Protein AF-0000000080780851 (afdb_homodimer)

Structure (mmCIF, N/CA/C/O backbone):
data_AF-0000000080780851-model_v1
#
loop_
_entity.id
_entity.type
_entity.pdbx_description
1 polymer 'Efficient mitochondria targeting-associated protein 19'
#
loop_
_atom_site.group_PDB
_atom_site.id
_atom_site.type_symbol
_atom_site.label_atom_id
_atom_site.label_alt_id
_atom_site.label_comp_id
_atom_site.label_asym_id
_atom_site.label_entity_id
_atom_site.label_seq_id
_atom_site.pdbx_PDB_ins_code
_atom_site.Cartn_x
_atom_site.Cartn_y
_atom_site.Cartn_z
_atom_site.occupancy
_atom_site.B_iso_or_equiv
_atom_site.auth_seq_id
_atom_site.auth_comp_id
_atom_site.auth_asym_id
_atom_site.auth_atom_id
_atom_site.pdbx_PDB_model_num
ATOM 1 N N . MET A 1 1 ? 8.414 24.5 41.906 1 48.12 1 MET A N 1
ATOM 2 C CA . MET A 1 1 ? 9.648 24.5 41.125 1 48.12 1 MET A CA 1
ATOM 3 C C . MET A 1 1 ? 9.922 23.125 40.531 1 48.12 1 MET A C 1
ATOM 5 O O . MET A 1 1 ? 10.508 23.016 39.469 1 48.12 1 MET A O 1
ATOM 9 N N . SER A 1 2 ? 9.547 22 41.156 1 60.91 2 SER A N 1
ATOM 10 C CA . SER A 1 2 ? 9.867 20.625 40.781 1 60.91 2 SER A CA 1
ATOM 11 C C . SER A 1 2 ? 9.008 20.172 39.594 1 60.91 2 SER A C 1
ATOM 13 O O . SER A 1 2 ? 9.492 19.469 38.719 1 60.91 2 SER A O 1
ATOM 15 N N . LEU A 1 3 ? 7.887 20.688 39.5 1 62.19 3 LEU A N 1
ATOM 16 C CA . LEU A 1 3 ? 6.973 20.25 38.438 1 62.19 3 LEU A CA 1
ATOM 17 C C . LEU A 1 3 ? 7.398 20.797 37.094 1 62.19 3 LEU A C 1
ATOM 19 O O . LEU A 1 3 ? 7.285 20.109 36.062 1 62.19 3 LEU A O 1
ATOM 23 N N . ARG A 1 4 ? 7.898 22.031 37.062 1 63.91 4 ARG A N 1
ATOM 24 C CA . ARG A 1 4 ? 8.375 22.625 35.812 1 63.91 4 ARG A CA 1
ATOM 25 C C . ARG A 1 4 ? 9.609 21.891 35.312 1 63.91 4 ARG A C 1
ATOM 27 O O . ARG A 1 4 ? 9.789 21.734 34.094 1 63.91 4 ARG A O 1
ATOM 34 N N . SER A 1 5 ? 10.266 21.25 36.219 1 68.06 5 SER A N 1
ATOM 35 C CA . SER A 1 5 ? 11.5 20.562 35.844 1 68.06 5 SER A CA 1
ATOM 36 C C . SER A 1 5 ? 11.211 19.266 35.125 1 68.06 5 SER A C 1
ATOM 38 O O . SER A 1 5 ? 11.883 18.953 34.125 1 68.06 5 SER A O 1
ATOM 40 N N . ASP A 1 6 ? 10.07 18.625 35.438 1 67.56 6 ASP A N 1
ATOM 41 C CA . ASP A 1 6 ? 9.758 17.344 34.812 1 67.56 6 ASP A CA 1
ATOM 42 C C . ASP A 1 6 ? 9.227 17.531 33.406 1 67.56 6 ASP A C 1
ATOM 44 O O . ASP A 1 6 ? 9.562 16.75 32.5 1 67.56 6 ASP A O 1
ATOM 48 N N . ALA A 1 7 ? 8.438 18.641 33.281 1 71.94 7 ALA A N 1
ATOM 49 C CA . ALA A 1 7 ? 7.91 18.969 31.953 1 71.94 7 ALA A CA 1
ATOM 50 C C . ALA A 1 7 ? 9.031 19.344 30.984 1 71.94 7 ALA A C 1
ATOM 52 O O . ALA A 1 7 ? 9.039 18.922 29.828 1 71.94 7 ALA A O 1
ATOM 53 N N . GLY A 1 8 ? 9.953 20.078 31.438 1 69.75 8 GLY A N 1
ATOM 54 C CA . GLY A 1 8 ? 11.109 20.469 30.641 1 69.75 8 GLY A CA 1
ATOM 55 C C . GLY A 1 8 ? 11.969 19.297 30.219 1 69.75 8 GLY A C 1
ATOM 56 O O . GLY A 1 8 ? 12.414 19.234 29.062 1 69.75 8 GLY A O 1
ATOM 57 N N . GLN A 1 9 ? 12.172 18.344 31.078 1 70.75 9 GLN A N 1
ATOM 58 C CA . GLN A 1 9 ? 12.977 17.156 30.797 1 70.75 9 GLN A CA 1
ATOM 59 C C . GLN A 1 9 ? 12.273 16.25 29.797 1 70.75 9 GLN A C 1
ATOM 61 O O . GLN A 1 9 ? 12.922 15.664 28.922 1 70.75 9 GLN A O 1
ATOM 66 N N . SER A 1 10 ? 10.922 16.188 29.953 1 71.12 10 SER A N 1
ATOM 67 C CA . SER A 1 10 ? 10.141 15.359 29.031 1 71.12 10 SER A CA 1
ATOM 68 C C . SER A 1 10 ? 10.156 15.922 27.625 1 71.12 10 SER A C 1
ATOM 70 O O . SER A 1 10 ? 10.281 15.18 26.656 1 71.12 10 SER A O 1
ATOM 72 N N . LYS A 1 11 ? 10.125 17.219 27.5 1 77.31 11 LYS A N 1
ATOM 73 C CA . LYS A 1 11 ? 10.195 17.875 26.188 1 77.31 11 LYS A CA 1
ATOM 74 C C . LYS A 1 11 ? 11.578 17.703 25.562 1 77.31 11 LYS A C 1
ATOM 76 O O . LYS A 1 11 ? 11.695 17.469 24.359 1 77.31 11 LYS A O 1
ATOM 81 N N . LEU A 1 12 ? 12.57 17.844 26.359 1 72.31 12 LEU A N 1
ATOM 82 C CA . LEU A 1 12 ? 13.938 17.688 25.875 1 72.31 12 LEU A CA 1
ATOM 83 C C . LEU A 1 12 ? 14.18 16.25 25.422 1 72.31 12 LEU A C 1
ATOM 85 O O . LEU A 1 12 ? 14.812 16.016 24.375 1 72.31 12 LEU A O 1
ATOM 89 N N . ALA A 1 13 ? 13.742 15.352 26.188 1 75.44 13 ALA A N 1
ATOM 90 C CA . ALA A 1 13 ? 13.883 13.938 25.828 1 75.44 13 ALA A CA 1
ATOM 91 C C . ALA A 1 13 ? 13.133 13.617 24.547 1 75.44 13 ALA A C 1
ATOM 93 O O . ALA A 1 13 ? 13.633 12.875 23.703 1 75.44 13 ALA A O 1
ATOM 94 N N . LYS A 1 14 ? 12.016 14.133 24.406 1 75.56 14 LYS A N 1
ATOM 95 C CA . LYS A 1 14 ? 11.219 13.93 23.203 1 75.56 14 LYS A CA 1
ATOM 96 C C . LYS A 1 14 ? 11.922 14.5 21.969 1 75.56 14 LYS A C 1
ATOM 98 O O . LYS A 1 14 ? 11.969 13.852 20.922 1 75.56 14 LYS A O 1
ATOM 103 N N . THR A 1 15 ? 12.516 15.508 22.203 1 82.19 15 THR A N 1
ATOM 104 C CA . THR A 1 15 ? 13.234 16.156 21.109 1 82.19 15 THR A CA 1
ATOM 105 C C . THR A 1 15 ? 14.477 15.359 20.734 1 82.19 15 THR A C 1
ATOM 107 O O . THR A 1 15 ? 14.781 15.195 19.547 1 82.19 15 THR A O 1
ATOM 110 N N . GLN A 1 16 ? 15.086 14.852 21.719 1 81.31 16 GLN A N 1
ATOM 111 C CA . GLN A 1 16 ? 16.297 14.07 21.453 1 81.31 16 GLN A CA 1
ATOM 112 C C . GLN A 1 16 ? 15.961 12.773 20.719 1 81.31 16 GLN A C 1
ATOM 114 O O . GLN A 1 16 ? 16.672 12.367 19.797 1 81.31 16 GLN A O 1
ATOM 119 N N . ARG A 1 17 ? 14.898 12.18 21.234 1 82.25 17 ARG A N 1
ATOM 120 C CA . ARG A 1 17 ? 14.461 10.945 20.594 1 82.25 17 ARG A CA 1
ATOM 121 C C . ARG A 1 17 ? 14.055 11.195 19.141 1 82.25 17 ARG A C 1
ATOM 123 O O . ARG A 1 17 ? 14.352 10.383 18.25 1 82.25 17 ARG A O 1
ATOM 130 N N . GLN A 1 18 ? 13.438 12.227 18.984 1 85.62 18 GLN A N 1
ATOM 131 C CA . GLN A 1 18 ? 13.023 12.57 17.641 1 85.62 18 GLN A CA 1
ATOM 132 C C . GLN A 1 18 ? 14.234 12.844 16.75 1 85.62 18 GLN A C 1
ATOM 134 O O . GLN A 1 18 ? 14.273 12.406 15.594 1 85.62 18 GLN A O 1
ATOM 139 N N . ASN A 1 19 ? 15.141 13.461 17.297 1 88.75 19 ASN A N 1
ATOM 140 C CA . ASN A 1 19 ? 16.359 13.719 16.547 1 88.75 19 ASN A CA 1
ATOM 141 C C . ASN A 1 19 ? 17.094 12.422 16.203 1 88.75 19 ASN A C 1
ATOM 143 O O . ASN A 1 19 ? 17.578 12.258 15.086 1 88.75 19 ASN A O 1
ATOM 147 N N . ALA A 1 20 ? 17.156 11.578 17.188 1 92.69 20 ALA A N 1
ATOM 148 C CA . ALA A 1 20 ? 17.797 10.289 16.953 1 92.69 20 ALA A CA 1
ATOM 149 C C . ALA A 1 20 ? 17.047 9.5 15.883 1 92.69 20 ALA A C 1
ATOM 151 O O . ALA A 1 20 ? 17.672 8.875 15.016 1 92.69 20 ALA A O 1
ATOM 152 N N . ALA A 1 21 ? 15.758 9.531 15.953 1 95.44 21 ALA A N 1
ATOM 153 C CA . ALA A 1 21 ? 14.945 8.859 14.945 1 95.44 21 ALA A CA 1
ATOM 154 C C . ALA A 1 21 ? 15.18 9.453 13.562 1 95.44 21 ALA A C 1
ATOM 156 O O . ALA A 1 21 ? 15.266 8.727 12.57 1 95.44 21 ALA A O 1
ATOM 157 N N . ASP A 1 22 ? 15.297 10.719 13.523 1 97.19 22 ASP A N 1
ATOM 158 C CA . ASP A 1 22 ? 15.523 11.398 12.25 1 97.19 22 ASP A CA 1
ATOM 159 C C . ASP A 1 22 ? 16.844 10.953 11.625 1 97.19 22 ASP A C 1
ATOM 161 O O . ASP A 1 22 ? 16.922 10.734 10.414 1 97.19 22 ASP A O 1
ATOM 165 N N . VAL A 1 23 ? 17.812 10.805 12.484 1 96.62 23 VAL A N 1
ATOM 166 C CA . VAL A 1 23 ? 19.125 10.352 12 1 96.62 23 VAL A CA 1
ATOM 167 C C . VAL A 1 23 ? 19.016 8.914 11.5 1 96.62 23 VAL A C 1
ATOM 169 O O . VAL A 1 23 ? 19.594 8.57 10.469 1 96.62 23 VAL A O 1
A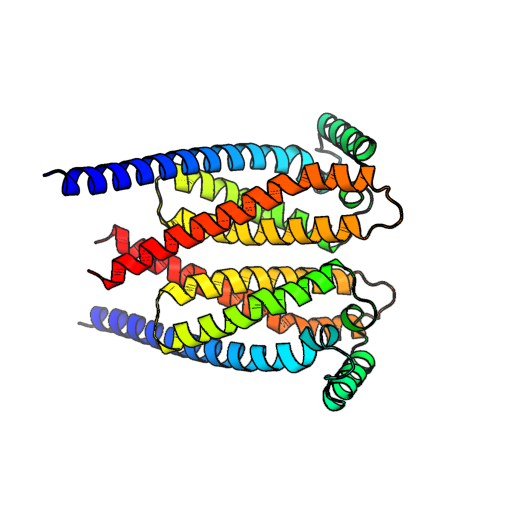TOM 172 N N . LEU A 1 24 ? 18.281 8.133 12.188 1 97.56 24 LEU A N 1
ATOM 173 C CA . LEU A 1 24 ? 18.062 6.75 11.781 1 97.56 24 LEU A CA 1
ATOM 174 C C . LEU A 1 24 ? 17.344 6.688 10.43 1 97.56 24 LEU A C 1
ATOM 176 O O . LEU A 1 24 ? 17.688 5.848 9.586 1 97.56 24 LEU A O 1
ATOM 180 N N . TYR A 1 25 ? 16.375 7.531 10.242 1 98.44 25 TYR A N 1
ATOM 181 C CA . TYR A 1 25 ? 15.672 7.57 8.969 1 98.44 25 TYR A CA 1
ATOM 182 C C . TYR A 1 25 ? 16.609 7.941 7.832 1 98.44 25 TYR A C 1
ATOM 184 O O . TYR A 1 25 ? 16.609 7.305 6.777 1 98.44 25 TYR A O 1
ATOM 192 N N . ILE A 1 26 ? 17.453 8.945 8.078 1 98.31 26 ILE A N 1
ATOM 193 C CA . ILE A 1 26 ? 18.391 9.375 7.047 1 98.31 26 ILE A CA 1
ATOM 194 C C . ILE A 1 26 ? 19.328 8.227 6.691 1 98.31 26 ILE A C 1
ATOM 196 O O . ILE A 1 26 ? 19.547 7.938 5.512 1 98.31 26 ILE A O 1
ATOM 200 N N . ALA A 1 27 ? 19.859 7.598 7.68 1 98.19 27 ALA A N 1
ATOM 201 C CA . ALA A 1 27 ? 20.766 6.48 7.457 1 98.19 27 ALA A CA 1
ATOM 202 C C . ALA A 1 27 ? 20.078 5.348 6.707 1 98.19 27 ALA A C 1
ATOM 204 O O . ALA A 1 27 ? 20.656 4.777 5.773 1 98.19 27 ALA A O 1
ATOM 205 N N . PHE A 1 28 ? 18.922 5.012 7.102 1 98.38 28 PHE A N 1
ATOM 206 C CA . PHE A 1 28 ? 18.172 3.936 6.461 1 98.38 28 PHE A CA 1
ATOM 207 C C . PHE A 1 28 ? 17.953 4.227 4.98 1 98.38 28 PHE A C 1
ATOM 209 O O . PHE A 1 28 ? 18.219 3.367 4.133 1 98.38 28 PHE A O 1
ATOM 216 N N . PHE A 1 29 ? 17.484 5.379 4.68 1 98.56 29 PHE A N 1
ATOM 217 C CA . PHE A 1 29 ? 17.125 5.688 3.301 1 98.56 29 PHE A CA 1
ATOM 218 C C . PHE A 1 29 ? 18.375 5.812 2.434 1 98.56 29 PHE A C 1
ATOM 220 O O . PHE A 1 29 ? 18.344 5.488 1.245 1 98.56 29 PHE A O 1
ATOM 227 N N . ALA A 1 30 ? 19.531 6.27 3.061 1 98 30 ALA A N 1
ATOM 228 C CA . ALA A 1 30 ? 20.797 6.266 2.328 1 98 30 ALA A CA 1
ATOM 229 C C . ALA A 1 30 ? 21.203 4.848 1.937 1 98 30 ALA A C 1
ATOM 231 O O . ALA A 1 30 ? 21.562 4.594 0.785 1 98 30 ALA A O 1
ATOM 232 N N . ILE A 1 31 ? 21.031 3.982 2.867 1 97.06 31 ILE A N 1
ATOM 233 C CA . ILE A 1 31 ? 21.375 2.584 2.625 1 97.06 31 ILE A CA 1
ATOM 234 C C . ILE A 1 31 ? 20.375 1.97 1.656 1 97.06 31 ILE A C 1
ATOM 236 O O . ILE A 1 31 ? 20.75 1.235 0.741 1 97.06 31 ILE A O 1
ATOM 240 N N . HIS A 1 32 ? 19.141 2.248 1.877 1 97.06 32 HIS A N 1
ATOM 241 C CA . HIS A 1 32 ? 18.062 1.718 1.041 1 97.06 32 HIS A CA 1
ATOM 242 C C . HIS A 1 32 ? 18.25 2.121 -0.417 1 97.06 32 HIS A C 1
ATOM 244 O O . HIS A 1 32 ? 17.953 1.343 -1.325 1 97.06 32 HIS A O 1
ATOM 250 N N . LEU A 1 33 ? 18.734 3.305 -0.671 1 97.5 33 LEU A N 1
ATOM 251 C CA . LEU A 1 33 ? 19.016 3.768 -2.025 1 97.5 33 LEU A CA 1
ATOM 252 C C . LEU A 1 33 ? 20.078 2.895 -2.693 1 97.5 33 LEU A C 1
ATOM 254 O O . LEU A 1 33 ? 19.891 2.469 -3.838 1 97.5 33 LEU A O 1
ATOM 258 N N . VAL A 1 34 ? 21.094 2.605 -1.971 1 95.81 34 VAL A N 1
ATOM 259 C CA . VAL A 1 34 ? 22.172 1.776 -2.494 1 95.81 34 VAL A CA 1
ATOM 260 C C . VAL A 1 34 ? 21.656 0.374 -2.795 1 95.81 34 VAL A C 1
ATOM 262 O O . VAL A 1 34 ? 21.906 -0.172 -3.871 1 95.81 34 VAL A O 1
ATOM 265 N N . VAL A 1 35 ? 20.844 -0.157 -1.857 1 94.56 35 VAL A N 1
ATOM 266 C CA . VAL A 1 35 ? 20.297 -1.5 -2.01 1 94.56 35 VAL A CA 1
ATOM 267 C C . VAL A 1 35 ? 19.375 -1.544 -3.221 1 94.56 35 VAL A C 1
ATOM 269 O O . VAL A 1 35 ? 19.391 -2.508 -3.99 1 94.56 35 VAL A O 1
ATOM 272 N N . MET A 1 36 ? 18.562 -0.507 -3.42 1 96.94 36 MET A N 1
ATOM 273 C CA . MET A 1 36 ? 17.656 -0.473 -4.562 1 96.94 36 MET A CA 1
ATOM 274 C C . MET A 1 36 ? 18.422 -0.54 -5.875 1 96.94 36 MET A C 1
ATOM 276 O O . MET A 1 36 ? 18.109 -1.351 -6.746 1 96.94 36 MET A O 1
ATOM 280 N N . PHE A 1 37 ? 19.484 0.158 -6.023 1 95.38 37 PHE A N 1
ATOM 281 C CA . PHE A 1 37 ? 20.219 0.21 -7.281 1 95.38 37 PHE A CA 1
ATOM 282 C C . PHE A 1 37 ? 21.062 -1.044 -7.469 1 95.38 37 PHE A C 1
ATOM 284 O O . PHE A 1 37 ? 21.25 -1.505 -8.594 1 95.38 37 PHE A O 1
ATOM 291 N N . ALA A 1 38 ? 21.469 -1.652 -6.375 1 93.94 38 ALA A N 1
ATOM 292 C CA . ALA A 1 38 ? 22.406 -2.779 -6.461 1 93.94 38 ALA A CA 1
ATOM 293 C C . ALA A 1 38 ? 21.641 -4.102 -6.547 1 93.94 38 ALA A C 1
ATOM 295 O O . ALA A 1 38 ? 22.188 -5.105 -7.008 1 93.94 38 ALA A O 1
ATOM 296 N N . VAL A 1 39 ? 20.406 -4.129 -6.086 1 93.12 39 VAL A N 1
ATOM 297 C CA . VAL A 1 39 ? 19.734 -5.422 -5.973 1 93.12 39 VAL A CA 1
ATOM 298 C C . VAL A 1 39 ? 18.359 -5.352 -6.645 1 93.12 39 VAL A C 1
ATOM 300 O O . VAL A 1 39 ? 18.141 -5.957 -7.695 1 93.12 39 VAL A O 1
ATOM 303 N N . ASP A 1 40 ? 17.516 -4.445 -6.148 1 94.31 40 ASP A N 1
ATOM 304 C CA . ASP A 1 40 ? 16.109 -4.48 -6.5 1 94.31 40 ASP A CA 1
ATOM 305 C C . ASP A 1 40 ? 15.891 -4.098 -7.965 1 94.31 40 ASP A C 1
ATOM 307 O O . ASP A 1 40 ? 15.023 -4.66 -8.641 1 94.31 40 ASP A O 1
ATOM 311 N N . LEU A 1 41 ? 16.625 -3.168 -8.445 1 96.31 41 LEU A N 1
ATOM 312 C CA . LEU A 1 41 ? 16.359 -2.604 -9.766 1 96.31 41 LEU A CA 1
ATOM 313 C C . LEU A 1 41 ? 17.203 -3.299 -10.836 1 96.31 41 LEU A C 1
ATOM 315 O O . LEU A 1 41 ? 17.031 -3.047 -12.031 1 96.31 41 LEU A O 1
ATOM 319 N N . VAL A 1 42 ? 18.016 -4.207 -10.469 1 95.06 42 VAL A N 1
ATOM 320 C CA . VAL A 1 42 ? 18.938 -4.871 -11.367 1 95.06 42 VAL A CA 1
ATOM 321 C C . VAL A 1 42 ? 18.188 -5.535 -12.508 1 95.06 42 VAL A C 1
ATOM 323 O O . VAL A 1 42 ? 18.609 -5.484 -13.664 1 95.06 42 VAL A O 1
ATOM 326 N N . PRO A 1 43 ? 17.078 -6.086 -12.242 1 93 43 PRO A N 1
ATOM 327 C CA . PRO A 1 43 ? 16.328 -6.723 -13.328 1 93 43 PRO A CA 1
ATOM 328 C C . PRO A 1 43 ? 15.898 -5.73 -14.414 1 93 43 PRO A C 1
ATOM 330 O O . PRO A 1 43 ? 15.547 -6.137 -15.523 1 93 43 PRO A O 1
ATOM 333 N N . LEU A 1 44 ? 15.844 -4.516 -14.125 1 94.06 44 LEU A N 1
ATOM 334 C CA . LEU A 1 44 ? 15.414 -3.504 -15.086 1 94.06 44 LEU A CA 1
ATOM 335 C C . LEU A 1 44 ? 16.594 -3.029 -15.938 1 94.06 44 LEU A C 1
ATOM 337 O O . LEU A 1 44 ? 16.391 -2.359 -16.953 1 94.06 44 LEU A O 1
ATOM 341 N N . TYR A 1 45 ? 17.797 -3.375 -15.461 1 94.5 45 TYR A N 1
ATOM 342 C CA . TYR A 1 45 ? 18.969 -2.9 -16.188 1 94.5 45 TYR A CA 1
ATOM 343 C C . TYR A 1 45 ? 19.125 -3.646 -17.516 1 94.5 45 TYR A C 1
ATOM 345 O O . TYR A 1 45 ? 19 -4.871 -17.562 1 94.5 45 TYR A O 1
ATOM 353 N N . PRO A 1 46 ? 19.438 -2.869 -18.547 1 93.31 46 PRO A N 1
ATOM 354 C CA . PRO A 1 46 ? 19.781 -3.561 -19.781 1 93.31 46 PRO A CA 1
ATOM 355 C C . PRO A 1 46 ? 21.062 -4.383 -19.672 1 93.31 46 PRO A C 1
ATOM 357 O O . PRO A 1 46 ? 21.984 -3.984 -18.969 1 93.31 46 PRO A O 1
ATOM 360 N N . ASP A 1 47 ? 21.078 -5.496 -20.359 1 88.56 47 ASP A N 1
ATOM 361 C CA . ASP A 1 47 ? 22.219 -6.414 -20.297 1 88.56 47 ASP A CA 1
ATOM 362 C C . ASP A 1 47 ? 23.516 -5.707 -20.672 1 88.56 47 ASP A C 1
ATOM 364 O O . ASP A 1 47 ? 24.578 -6 -20.109 1 88.56 47 ASP A O 1
ATOM 368 N N . SER A 1 48 ? 23.484 -4.77 -21.516 1 90.75 48 SER A N 1
ATOM 369 C CA . SER A 1 48 ? 24.672 -4.129 -22.078 1 90.75 48 SER A CA 1
ATOM 370 C C . SER A 1 48 ? 25.344 -3.217 -21.062 1 90.75 48 SER A C 1
ATOM 372 O O . SER A 1 48 ? 26.547 -2.959 -21.141 1 90.75 48 SER A O 1
ATOM 374 N N . VAL A 1 49 ? 24.562 -2.729 -20.125 1 87.88 49 VAL A N 1
ATOM 375 C CA . VAL A 1 49 ? 25.156 -1.747 -19.219 1 87.88 49 VAL A CA 1
ATOM 376 C C . VAL A 1 49 ? 25.219 -2.32 -17.812 1 87.88 49 VAL A C 1
ATOM 378 O O . VAL A 1 49 ? 25.75 -1.684 -16.891 1 87.88 49 VAL A O 1
ATOM 381 N N . ARG A 1 50 ? 24.797 -3.52 -17.625 1 88.75 50 ARG A N 1
ATOM 382 C CA . ARG A 1 50 ? 24.75 -4.125 -16.297 1 88.75 50 ARG A CA 1
ATOM 383 C C . ARG A 1 50 ? 26.125 -4.645 -15.883 1 88.75 50 ARG A C 1
ATOM 385 O O . ARG A 1 50 ? 26.656 -5.551 -16.516 1 88.75 50 ARG A O 1
ATOM 392 N N . PRO A 1 51 ? 26.688 -4.074 -14.812 1 90.81 51 PRO A N 1
ATOM 393 C CA . PRO A 1 51 ? 27.969 -4.57 -14.328 1 90.81 51 PRO A CA 1
ATOM 394 C C . PRO A 1 51 ? 27.922 -6.047 -13.93 1 90.81 51 PRO A C 1
ATOM 396 O O . PRO A 1 51 ? 26.938 -6.5 -13.344 1 90.81 51 PRO A O 1
ATOM 399 N N . ALA A 1 52 ? 29.016 -6.746 -14.156 1 92.44 52 ALA A N 1
ATOM 400 C CA . ALA A 1 52 ? 29.125 -8.172 -13.852 1 92.44 52 ALA A CA 1
ATOM 401 C C . ALA A 1 52 ? 29 -8.43 -12.352 1 92.44 52 ALA A C 1
ATOM 403 O O . ALA A 1 52 ? 28.469 -9.461 -11.93 1 92.44 52 ALA A O 1
ATOM 404 N N . ALA A 1 53 ? 29.453 -7.449 -11.609 1 93.94 53 ALA A N 1
ATOM 405 C CA . ALA A 1 53 ? 29.422 -7.582 -10.156 1 93.94 53 ALA A CA 1
ATOM 406 C C . ALA A 1 53 ? 27.984 -7.703 -9.656 1 93.94 53 ALA A C 1
ATOM 408 O O . ALA A 1 53 ? 27.719 -8.422 -8.688 1 93.94 53 ALA A O 1
ATOM 409 N N . LEU A 1 54 ? 27.062 -7.062 -10.297 1 94.31 54 LEU A N 1
ATOM 410 C CA . LEU A 1 54 ? 25.672 -7.125 -9.898 1 94.31 54 LEU A CA 1
ATOM 411 C C . LEU A 1 54 ? 25.062 -8.484 -10.234 1 94.31 54 LEU A C 1
ATOM 413 O O . LEU A 1 54 ? 24.266 -9.016 -9.461 1 94.31 54 LEU A O 1
ATOM 417 N N . ASP A 1 55 ? 25.453 -9.039 -11.289 1 93 55 ASP A N 1
ATOM 418 C CA . ASP A 1 55 ? 25 -10.375 -11.648 1 93 55 ASP A CA 1
ATOM 419 C C . ASP A 1 55 ? 25.516 -11.422 -10.664 1 93 55 ASP A C 1
ATOM 421 O O . ASP A 1 55 ? 24.781 -12.328 -10.266 1 93 55 ASP A O 1
ATOM 425 N N . THR A 1 56 ? 26.75 -11.289 -10.352 1 94.69 56 THR A N 1
ATOM 426 C CA . THR A 1 56 ? 27.344 -12.211 -9.391 1 94.69 56 THR A CA 1
ATOM 427 C C . THR A 1 56 ? 26.609 -12.141 -8.055 1 94.69 56 THR A C 1
ATOM 429 O O . THR A 1 56 ? 26.328 -13.172 -7.445 1 94.69 56 THR A O 1
ATOM 432 N N . LEU A 1 57 ? 26.344 -10.938 -7.637 1 94.56 57 LEU A N 1
ATOM 433 C CA . LEU A 1 57 ? 25.625 -10.742 -6.391 1 94.56 57 LEU A CA 1
ATOM 434 C C . LEU A 1 57 ? 24.219 -11.344 -6.48 1 94.56 57 LEU A C 1
ATOM 436 O O . LEU A 1 57 ? 23.75 -11.977 -5.535 1 94.56 57 LEU A O 1
ATOM 440 N N . ARG A 1 58 ? 23.625 -11.094 -7.512 1 94 58 ARG A N 1
ATOM 441 C CA . ARG A 1 58 ? 22.281 -11.609 -7.734 1 94 58 ARG A CA 1
ATOM 442 C C . ARG A 1 58 ? 22.266 -13.133 -7.742 1 94 58 ARG A C 1
ATOM 444 O O . ARG A 1 58 ? 21.406 -13.758 -7.121 1 94 58 ARG A O 1
ATOM 451 N N . ASP A 1 59 ? 23.188 -13.758 -8.406 1 94.62 59 ASP A N 1
ATOM 452 C CA . ASP A 1 59 ? 23.281 -15.211 -8.453 1 94.62 59 ASP A CA 1
ATOM 453 C C . ASP A 1 59 ? 23.516 -15.797 -7.066 1 94.62 59 ASP A C 1
ATOM 455 O O . ASP A 1 59 ? 22.922 -16.812 -6.699 1 94.62 59 ASP A O 1
ATOM 459 N N . PHE A 1 60 ? 24.438 -15.18 -6.367 1 96.31 60 PHE A N 1
ATOM 460 C CA . PHE A 1 60 ? 24.688 -15.602 -4.996 1 96.31 60 PHE A CA 1
ATOM 461 C C . PHE A 1 60 ? 23.422 -15.539 -4.164 1 96.31 60 PHE A C 1
ATOM 463 O O . PHE A 1 60 ? 23.094 -16.484 -3.439 1 96.31 60 PHE A O 1
ATOM 470 N N . TYR A 1 61 ? 22.688 -14.414 -4.281 1 95.31 61 TYR A N 1
ATOM 471 C CA . TYR A 1 61 ? 21.453 -14.188 -3.549 1 95.31 61 TYR A CA 1
ATOM 472 C C . TYR A 1 61 ? 20.422 -15.266 -3.879 1 95.31 61 TYR A C 1
ATOM 474 O O . TYR A 1 61 ? 19.812 -15.844 -2.977 1 95.31 61 TYR A O 1
ATOM 482 N N . ILE A 1 62 ? 20.266 -15.586 -5.094 1 95.69 62 ILE A N 1
ATOM 483 C CA . ILE A 1 62 ? 19.281 -16.562 -5.547 1 95.69 62 ILE A CA 1
ATOM 484 C C . ILE A 1 62 ? 19.672 -17.953 -5.078 1 95.69 62 ILE A C 1
ATOM 486 O O . ILE A 1 62 ? 18.828 -18.734 -4.637 1 95.69 62 ILE A O 1
ATOM 490 N N . ASP A 1 63 ? 20.938 -18.234 -5.133 1 96.38 63 ASP A N 1
ATOM 491 C CA . ASP A 1 63 ? 21.438 -19.531 -4.719 1 96.38 63 ASP A CA 1
ATOM 492 C C . ASP A 1 63 ? 21.297 -19.734 -3.209 1 96.38 63 ASP A C 1
ATOM 494 O O . ASP A 1 63 ? 20.953 -20.812 -2.744 1 96.38 63 ASP A O 1
ATOM 498 N N . LYS A 1 64 ? 21.516 -18.672 -2.549 1 96.38 64 LYS A N 1
ATOM 499 C CA . LYS A 1 64 ? 21.531 -18.75 -1.092 1 96.38 64 LYS A CA 1
ATOM 500 C C . LYS A 1 64 ? 20.109 -18.797 -0.533 1 96.38 64 LYS A C 1
ATOM 502 O O . LYS A 1 64 ? 19.797 -19.609 0.333 1 96.38 64 LYS A O 1
ATOM 507 N N . TYR A 1 65 ? 19.234 -17.953 -1.06 1 96.5 65 TYR A N 1
ATOM 508 C CA . TYR A 1 65 ? 17.953 -17.75 -0.409 1 96.5 65 TYR A CA 1
ATOM 509 C C . TYR A 1 65 ? 16.828 -18.438 -1.183 1 96.5 65 TYR A C 1
ATOM 511 O O . TYR A 1 65 ? 15.727 -18.609 -0.668 1 96.5 65 TYR A O 1
ATOM 519 N N . HIS A 1 66 ? 17.016 -18.781 -2.389 1 97.44 66 HIS A N 1
ATOM 520 C CA . HIS A 1 66 ? 16 -19.422 -3.229 1 97.44 66 HIS A CA 1
ATOM 521 C C . HIS A 1 66 ? 14.734 -18.578 -3.285 1 97.44 66 HIS A C 1
ATOM 523 O O . HIS A 1 66 ? 13.625 -19.109 -3.16 1 97.44 66 HIS A O 1
ATOM 529 N N . ASP A 1 67 ? 14.922 -17.312 -3.467 1 97.56 67 ASP A N 1
ATOM 530 C CA . ASP A 1 67 ? 13.836 -16.344 -3.537 1 97.56 67 ASP A CA 1
ATOM 531 C C . ASP A 1 67 ? 13.18 -16.344 -4.914 1 97.56 67 ASP A C 1
ATOM 533 O O . ASP A 1 67 ? 13.758 -15.852 -5.887 1 97.56 67 ASP A O 1
ATOM 537 N N . LYS A 1 68 ? 11.969 -16.766 -4.988 1 97.5 68 LYS A N 1
ATOM 538 C CA . LYS A 1 68 ? 11.266 -16.906 -6.262 1 97.5 68 LYS A CA 1
ATOM 539 C C . LYS A 1 68 ? 10.961 -15.547 -6.883 1 97.5 68 LYS A C 1
ATOM 541 O O . LYS A 1 68 ? 10.695 -15.453 -8.086 1 97.5 68 LYS A O 1
ATOM 546 N N . PHE A 1 69 ? 10.938 -14.516 -6.082 1 97.62 69 PHE A N 1
ATOM 547 C CA . PHE A 1 69 ? 10.68 -13.188 -6.613 1 97.62 69 PHE A CA 1
ATOM 548 C C . PHE A 1 69 ? 11.797 -12.75 -7.555 1 97.62 69 PHE A C 1
ATOM 550 O O . PHE A 1 69 ? 11.594 -11.883 -8.406 1 97.62 69 PHE A O 1
ATOM 557 N N . PHE A 1 70 ? 12.969 -13.359 -7.461 1 95.5 70 PHE A N 1
ATOM 558 C CA . PHE A 1 70 ? 14.094 -12.953 -8.289 1 95.5 70 PHE A CA 1
ATOM 559 C C . PHE A 1 70 ? 14.391 -14.008 -9.352 1 95.5 70 PHE A C 1
ATOM 561 O O . PHE A 1 70 ? 15.094 -13.727 -10.328 1 95.5 70 PHE A O 1
ATOM 568 N N . SER A 1 71 ? 13.844 -15.219 -9.188 1 95.31 71 SER A N 1
ATOM 569 C CA . SER A 1 71 ? 14.055 -16.266 -10.188 1 95.31 71 SER A CA 1
ATOM 570 C C . SER A 1 71 ? 12.828 -16.438 -11.07 1 95.31 71 SER A C 1
ATOM 572 O O . SER A 1 71 ? 12.945 -16.672 -12.273 1 95.31 71 SER A O 1
ATOM 574 N N . GLU A 1 72 ? 11.625 -16.312 -10.523 1 96.06 72 GLU A N 1
ATOM 575 C CA . GLU A 1 72 ? 10.336 -16.453 -11.195 1 96.06 72 GLU A CA 1
ATOM 576 C C . GLU A 1 72 ? 9.336 -15.398 -10.711 1 96.06 72 GLU A C 1
ATOM 578 O O . GLU A 1 72 ? 8.289 -15.75 -10.164 1 96.06 72 GLU A O 1
ATOM 583 N N . PRO A 1 73 ? 9.617 -14.172 -11.047 1 96.94 73 PRO A N 1
ATOM 584 C CA . PRO A 1 73 ? 8.781 -13.102 -10.484 1 96.94 73 PRO A CA 1
ATOM 585 C C . PRO A 1 73 ? 7.383 -13.07 -11.102 1 96.94 73 PRO A C 1
ATOM 587 O O . PRO A 1 73 ? 7.242 -13.078 -12.328 1 96.94 73 PRO A O 1
ATOM 590 N N . PRO A 1 74 ? 6.383 -13.023 -10.195 1 97.56 74 PRO A N 1
ATOM 591 C CA . PRO A 1 74 ? 5.059 -12.719 -10.742 1 97.56 74 PRO A CA 1
ATOM 592 C C . PRO A 1 74 ? 4.949 -11.289 -11.266 1 97.56 74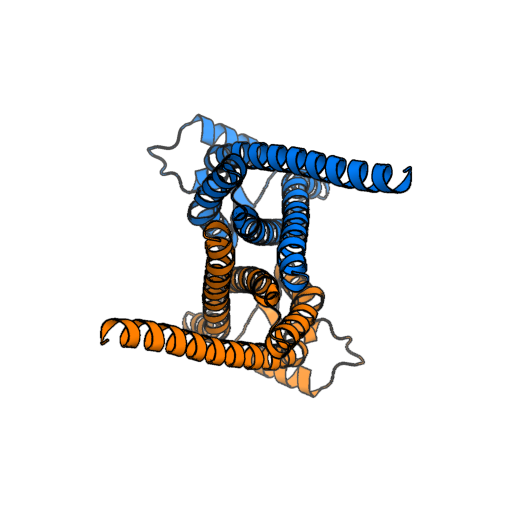 PRO A C 1
ATOM 594 O O . PRO A 1 74 ? 5.789 -10.445 -10.953 1 97.56 74 PRO A O 1
ATOM 597 N N . GLN A 1 75 ? 3.975 -11.047 -12.047 1 97.75 75 GLN A N 1
ATOM 598 C CA . GLN A 1 75 ? 3.852 -9.742 -12.688 1 97.75 75 GLN A CA 1
ATOM 599 C C . GLN A 1 75 ? 3.645 -8.641 -11.656 1 97.75 75 GLN A C 1
ATOM 601 O O . GLN A 1 75 ? 4.109 -7.512 -11.844 1 97.75 75 GLN A O 1
ATOM 606 N N . TRP A 1 76 ? 2.85 -8.953 -10.594 1 98.12 76 TRP A N 1
ATOM 607 C CA . TRP A 1 76 ? 2.641 -7.914 -9.594 1 98.12 76 TRP A CA 1
ATOM 608 C C . TRP A 1 76 ? 3.951 -7.559 -8.898 1 98.12 76 TRP A C 1
ATOM 610 O O . TRP A 1 76 ? 4.141 -6.422 -8.461 1 98.12 76 TRP A O 1
ATOM 620 N N . PHE A 1 77 ? 4.914 -8.492 -8.805 1 98.38 77 PHE A N 1
ATOM 621 C CA . PHE A 1 77 ? 6.227 -8.164 -8.25 1 98.38 77 PHE A CA 1
ATOM 622 C C . PHE A 1 77 ? 7.016 -7.281 -9.211 1 98.38 77 PHE A C 1
ATOM 624 O O . PHE A 1 77 ? 7.703 -6.352 -8.773 1 98.38 77 PHE A O 1
ATOM 631 N N . ARG A 1 78 ? 6.938 -7.539 -10.445 1 97.62 78 ARG A N 1
ATOM 632 C CA . ARG A 1 78 ? 7.582 -6.672 -11.43 1 97.62 78 ARG A CA 1
ATOM 633 C C . ARG A 1 78 ? 7.027 -5.254 -11.359 1 97.62 78 ARG A C 1
ATOM 635 O O . ARG A 1 78 ? 7.766 -4.285 -11.523 1 97.62 78 ARG A O 1
ATOM 642 N N . ALA A 1 79 ? 5.754 -5.18 -11.141 1 98.12 79 ALA A N 1
ATOM 643 C CA . ALA A 1 79 ? 5.152 -3.861 -10.953 1 98.12 79 ALA A CA 1
ATOM 644 C C . ALA A 1 79 ? 5.711 -3.176 -9.711 1 98.12 79 ALA A C 1
ATOM 646 O O . ALA A 1 79 ? 5.902 -1.958 -9.695 1 98.12 79 ALA A O 1
ATOM 647 N N . TYR A 1 80 ? 5.934 -3.963 -8.656 1 98.38 80 TYR A N 1
ATOM 648 C CA . TYR A 1 80 ? 6.527 -3.408 -7.445 1 98.38 80 TYR A CA 1
ATOM 649 C C . TYR A 1 80 ? 7.934 -2.885 -7.719 1 98.38 80 TYR A C 1
ATOM 651 O O . TYR A 1 80 ? 8.336 -1.858 -7.168 1 98.38 80 TYR A O 1
ATOM 659 N N . ILE A 1 81 ? 8.68 -3.561 -8.547 1 97.94 81 ILE A N 1
ATOM 660 C CA . ILE A 1 81 ? 10.023 -3.117 -8.914 1 97.94 81 ILE A CA 1
ATOM 661 C C . ILE A 1 81 ? 9.938 -1.788 -9.664 1 97.94 81 ILE A C 1
ATOM 663 O O . ILE A 1 81 ? 10.719 -0.872 -9.406 1 97.94 81 ILE A O 1
ATOM 667 N N . LEU A 1 82 ? 9.031 -1.69 -10.547 1 97.81 82 LEU A N 1
ATOM 668 C CA . LEU A 1 82 ? 8.828 -0.438 -11.273 1 97.81 82 LEU A CA 1
ATOM 669 C C . LEU A 1 82 ? 8.453 0.688 -10.312 1 97.81 82 LEU A C 1
ATOM 671 O O . LEU A 1 82 ? 8.93 1.817 -10.461 1 97.81 82 LEU A O 1
ATOM 675 N N . MET A 1 83 ? 7.629 0.354 -9.383 1 97.5 83 MET A N 1
ATOM 676 C CA . MET A 1 83 ? 7.25 1.34 -8.375 1 97.5 83 MET A CA 1
ATOM 677 C C . MET A 1 83 ? 8.461 1.772 -7.559 1 97.5 83 MET A C 1
ATOM 679 O O . MET A 1 83 ? 8.562 2.934 -7.156 1 97.5 83 MET A O 1
ATOM 683 N N . GLU A 1 84 ? 9.344 0.827 -7.281 1 97.38 84 GLU A N 1
ATOM 684 C CA . GLU A 1 84 ? 10.578 1.194 -6.605 1 97.38 84 GLU A CA 1
ATOM 685 C C . GLU A 1 84 ? 11.383 2.201 -7.426 1 97.38 84 GLU A C 1
ATOM 687 O O . GLU A 1 84 ? 11.867 3.199 -6.891 1 97.38 84 GLU A O 1
ATOM 692 N N . ALA A 1 85 ? 11.438 1.965 -8.664 1 97.25 85 ALA A N 1
ATOM 693 C CA . ALA A 1 85 ? 12.227 2.824 -9.547 1 97.25 85 ALA A CA 1
ATOM 694 C C . ALA A 1 85 ? 11.594 4.211 -9.664 1 97.25 85 ALA A C 1
ATOM 696 O O . ALA A 1 85 ? 12.289 5.223 -9.555 1 97.25 85 ALA A O 1
ATOM 697 N N . PHE A 1 86 ? 10.281 4.285 -9.758 1 97 86 PHE A N 1
ATOM 698 C CA . PHE A 1 86 ? 9.633 5.535 -10.125 1 97 86 PHE A CA 1
ATOM 699 C C . PHE A 1 86 ? 9.133 6.266 -8.883 1 97 86 PHE A C 1
ATOM 701 O O . PHE A 1 86 ? 8.828 7.461 -8.938 1 97 86 PHE A O 1
ATOM 708 N N . TYR A 1 87 ? 9.062 5.48 -7.824 1 97.75 87 TYR A N 1
ATOM 709 C CA . TYR A 1 87 ? 8.531 6.148 -6.637 1 97.75 87 TYR A CA 1
ATOM 710 C C . TYR A 1 87 ? 9.516 6.055 -5.477 1 97.75 87 TYR A C 1
ATOM 712 O O . TYR A 1 87 ? 9.891 7.07 -4.887 1 97.75 87 TYR A O 1
ATOM 720 N N . HIS A 1 88 ? 10 4.898 -5.129 1 97.56 88 HIS A N 1
ATOM 721 C CA . HIS A 1 88 ? 10.836 4.75 -3.941 1 97.56 88 HIS A CA 1
ATOM 722 C C . HIS A 1 88 ? 12.148 5.516 -4.09 1 97.56 88 HIS A C 1
ATOM 724 O O . HIS A 1 88 ? 12.648 6.082 -3.117 1 97.56 88 HIS A O 1
ATOM 730 N N . VAL A 1 89 ? 12.695 5.492 -5.281 1 98 89 VAL A N 1
ATOM 731 C CA . VAL A 1 89 ? 13.977 6.156 -5.492 1 98 89 VAL A CA 1
ATOM 732 C C . VAL A 1 89 ? 13.828 7.66 -5.266 1 98 89 VAL A C 1
ATOM 734 O O . VAL A 1 89 ? 14.461 8.227 -4.375 1 98 89 VAL A O 1
ATOM 737 N N . PRO A 1 90 ? 12.977 8.312 -5.961 1 97.94 90 PRO A N 1
ATOM 738 C CA . PRO A 1 90 ? 12.875 9.75 -5.695 1 97.94 90 PRO A CA 1
ATOM 739 C C . PRO A 1 90 ? 12.352 10.055 -4.293 1 97.94 90 PRO A C 1
ATOM 741 O O . PRO A 1 90 ? 12.758 11.047 -3.68 1 97.94 90 PRO A O 1
ATOM 744 N N . ALA A 1 91 ? 11.453 9.266 -3.779 1 98.06 91 ALA A N 1
ATOM 745 C CA . ALA A 1 91 ? 10.953 9.477 -2.426 1 98.06 91 ALA A CA 1
ATOM 746 C C . ALA A 1 91 ? 12.078 9.43 -1.404 1 98.06 91 ALA A C 1
ATOM 748 O O . ALA A 1 91 ? 12.109 10.219 -0.459 1 98.06 91 ALA A O 1
ATOM 749 N N . SER A 1 92 ? 12.969 8.469 -1.59 1 98.5 92 SER A N 1
ATOM 750 C CA . SER A 1 92 ? 14.094 8.336 -0.667 1 98.5 92 SER A CA 1
ATOM 751 C C . SER A 1 92 ? 14.953 9.594 -0.659 1 98.5 92 SER A C 1
ATOM 753 O O . SER A 1 92 ? 15.375 10.062 0.403 1 98.5 92 SER A O 1
ATOM 755 N N . ILE A 1 93 ? 15.164 10.18 -1.767 1 98.31 93 ILE A N 1
ATOM 756 C CA . ILE A 1 93 ? 15.945 11.406 -1.879 1 98.31 93 ILE A CA 1
ATOM 757 C C . ILE A 1 93 ? 15.203 12.555 -1.199 1 98.31 93 ILE A C 1
ATOM 759 O O . ILE A 1 93 ? 15.797 13.312 -0.423 1 98.31 93 ILE A O 1
ATOM 763 N N . LEU A 1 94 ? 13.93 12.672 -1.434 1 97.94 94 LEU A N 1
ATOM 764 C CA . LEU A 1 94 ? 13.117 13.734 -0.849 1 97.94 94 LEU A CA 1
ATOM 765 C C . LEU A 1 94 ? 13.07 13.602 0.67 1 97.94 94 LEU A C 1
ATOM 767 O O . LEU A 1 94 ? 13.078 14.609 1.382 1 97.94 94 LEU A O 1
ATOM 771 N N . ILE A 1 95 ? 12.992 12.367 1.127 1 98.5 95 ILE A N 1
ATOM 772 C CA . ILE A 1 95 ? 12.891 12.125 2.562 1 98.5 95 ILE A CA 1
ATOM 773 C C . ILE A 1 95 ? 14.211 12.484 3.24 1 98.5 95 ILE A C 1
ATOM 775 O O . ILE A 1 95 ? 14.219 13.156 4.273 1 98.5 95 ILE A O 1
ATOM 779 N N . ILE A 1 96 ? 15.328 12.078 2.668 1 98.44 96 ILE A N 1
ATOM 780 C CA . ILE A 1 96 ? 16.625 12.445 3.205 1 98.44 96 ILE A CA 1
ATOM 781 C C . ILE A 1 96 ? 16.766 13.969 3.246 1 98.44 96 ILE A C 1
ATOM 783 O O . ILE A 1 96 ? 17.125 14.539 4.281 1 98.44 96 ILE A O 1
ATOM 787 N N . ARG A 1 97 ? 16.469 14.609 2.135 1 97.75 97 ARG A N 1
ATOM 788 C CA . ARG A 1 97 ? 16.562 16.062 2.059 1 97.75 97 ARG A CA 1
ATOM 789 C C . ARG A 1 97 ? 15.633 16.719 3.074 1 97.75 97 ARG A C 1
ATOM 791 O O . ARG A 1 97 ? 16 17.719 3.697 1 97.75 97 ARG A O 1
ATOM 798 N N . GLY A 1 98 ? 14.445 16.156 3.174 1 97.25 98 GLY A N 1
ATOM 799 C CA . GLY A 1 98 ? 13.484 16.703 4.113 1 97.25 98 GLY A CA 1
ATOM 800 C C . GLY A 1 98 ? 13.969 16.688 5.547 1 97.25 98 GLY A C 1
ATOM 801 O O . GLY A 1 98 ? 13.797 17.672 6.277 1 97.25 98 GLY A O 1
ATOM 802 N N . PHE A 1 99 ? 14.539 15.617 5.938 1 97.06 99 PHE A N 1
ATOM 803 C CA . PHE A 1 99 ? 15.047 15.531 7.305 1 97.06 99 PHE A CA 1
ATOM 804 C C . PHE A 1 99 ? 16.25 16.453 7.496 1 97.06 99 PHE A C 1
ATOM 806 O O . PHE A 1 99 ? 16.391 17.078 8.547 1 97.06 99 PHE A O 1
ATOM 813 N N . LEU A 1 100 ? 17.125 16.594 6.504 1 96.31 100 LEU A N 1
ATOM 814 C CA . LEU A 1 100 ? 18.297 17.453 6.59 1 96.31 100 LEU A CA 1
ATOM 815 C C . LEU A 1 100 ? 17.891 18.922 6.68 1 96.31 100 LEU A C 1
ATOM 817 O O . LEU A 1 100 ? 18.547 19.703 7.367 1 96.31 100 LEU A O 1
ATOM 821 N N . LYS A 1 101 ? 16.797 19.266 6.055 1 95.94 101 LYS A N 1
ATOM 822 C CA . LYS A 1 101 ? 16.344 20.656 6.027 1 95.94 101 LYS A CA 1
ATOM 823 C C . LYS A 1 101 ? 15.297 20.922 7.117 1 95.94 101 LYS A C 1
ATOM 825 O O . LYS A 1 101 ? 14.734 22.016 7.195 1 95.94 101 LYS A O 1
ATOM 830 N N . GLU A 1 102 ? 14.961 19.938 7.844 1 93.69 102 GLU A N 1
ATOM 831 C CA . GLU A 1 102 ? 13.977 20.031 8.914 1 93.69 102 GLU A CA 1
ATOM 832 C C . GLU A 1 102 ? 12.633 20.516 8.391 1 93.69 102 GLU A C 1
ATOM 834 O O . GLU A 1 102 ? 12.016 21.406 8.977 1 93.69 102 GLU A O 1
ATOM 839 N N . ASP A 1 103 ? 12.32 20.016 7.258 1 93.12 103 ASP A N 1
ATOM 840 C CA . ASP A 1 103 ? 11.016 20.266 6.645 1 93.12 103 ASP A CA 1
ATOM 841 C C . ASP A 1 103 ? 9.922 19.438 7.312 1 93.12 103 ASP A C 1
ATOM 843 O O . ASP A 1 103 ? 9.984 18.203 7.309 1 93.12 103 ASP A O 1
ATOM 847 N N . ALA A 1 104 ? 8.945 20.062 7.816 1 91.12 104 ALA A N 1
ATOM 848 C CA . ALA A 1 104 ? 7.871 19.375 8.531 1 91.12 104 ALA A CA 1
ATOM 849 C C . ALA A 1 104 ? 7.066 18.484 7.594 1 91.12 104 ALA A C 1
ATOM 851 O O . ALA A 1 104 ? 6.477 17.484 8.023 1 91.12 104 ALA A O 1
ATOM 852 N N . PHE A 1 105 ? 7.07 18.828 6.352 1 95.56 105 PHE A N 1
ATOM 853 C CA . PHE A 1 105 ? 6.293 18.078 5.371 1 95.56 105 PHE A CA 1
ATOM 854 C C . PHE A 1 105 ? 6.918 16.719 5.105 1 95.56 105 PHE A C 1
ATOM 856 O O . PHE A 1 105 ? 6.301 15.852 4.48 1 95.56 105 PHE A O 1
ATOM 863 N N . VAL A 1 106 ? 8.102 16.406 5.582 1 97.38 106 VAL A N 1
ATOM 864 C CA . VAL A 1 106 ? 8.789 15.141 5.387 1 97.38 106 VAL A CA 1
ATOM 865 C C . VAL A 1 106 ? 7.969 14.008 6.016 1 97.38 106 VAL A C 1
ATOM 867 O O . VAL A 1 106 ? 7.992 12.875 5.535 1 97.38 106 VAL A O 1
ATOM 870 N N . SER A 1 107 ? 7.199 14.336 7.051 1 97.94 107 SER A N 1
ATOM 871 C CA . SER A 1 107 ? 6.371 13.328 7.707 1 97.94 107 SER A CA 1
ATOM 872 C C . SER A 1 107 ? 5.32 12.766 6.754 1 97.94 107 SER A C 1
ATOM 874 O O . SER A 1 107 ? 4.98 11.586 6.824 1 97.94 107 SER A O 1
ATOM 876 N N . VAL A 1 108 ? 4.824 13.562 5.859 1 98.38 108 VAL A N 1
ATOM 877 C CA . VAL A 1 108 ? 3.842 13.109 4.883 1 98.38 108 VAL A CA 1
ATOM 878 C C . VAL A 1 108 ? 4.512 12.203 3.855 1 98.38 108 VAL A C 1
ATOM 880 O O . VAL A 1 108 ? 3.996 11.125 3.535 1 98.38 108 VAL A O 1
ATOM 883 N N . HIS A 1 109 ? 5.676 12.633 3.348 1 98.5 109 HIS A N 1
ATOM 884 C CA . HIS A 1 109 ? 6.418 11.805 2.402 1 98.5 109 HIS A CA 1
ATOM 885 C C . HIS A 1 109 ? 6.746 10.438 3.002 1 98.5 109 HIS A C 1
ATOM 887 O O . HIS A 1 109 ? 6.531 9.406 2.363 1 98.5 109 HIS A O 1
ATOM 893 N N . LEU A 1 110 ? 7.266 10.484 4.215 1 98.81 110 LEU A N 1
ATOM 894 C CA . LEU A 1 110 ? 7.691 9.234 4.844 1 98.81 110 LEU A CA 1
ATOM 895 C C . LEU A 1 110 ? 6.488 8.367 5.199 1 98.81 110 LEU A C 1
ATOM 897 O O . LEU A 1 110 ? 6.562 7.141 5.133 1 98.81 110 LEU A O 1
ATOM 901 N N . LEU A 1 111 ? 5.359 8.953 5.527 1 98.75 111 LEU A N 1
ATOM 902 C CA . LEU A 1 111 ? 4.148 8.188 5.801 1 98.75 111 LEU A CA 1
ATOM 903 C C . LEU A 1 111 ? 3.691 7.43 4.559 1 98.75 111 LEU A C 1
ATOM 905 O O . LEU A 1 111 ? 3.398 6.234 4.629 1 98.75 111 LEU A O 1
ATOM 909 N N . VAL A 1 112 ? 3.631 8.07 3.434 1 98.81 112 VAL A N 1
ATOM 910 C CA . VAL A 1 112 ? 3.211 7.445 2.186 1 98.81 112 VAL A CA 1
ATOM 911 C C . VAL A 1 112 ? 4.16 6.297 1.838 1 98.81 112 VAL A C 1
ATOM 913 O O . VAL A 1 112 ? 3.713 5.199 1.504 1 98.81 112 VAL A O 1
ATOM 916 N N . TRP A 1 113 ? 5.453 6.586 1.94 1 98.69 113 TRP A N 1
ATOM 917 C CA . TRP A 1 113 ? 6.453 5.559 1.675 1 98.69 113 TRP A CA 1
ATOM 918 C C . TRP A 1 113 ? 6.258 4.359 2.598 1 98.69 113 TRP A C 1
ATOM 920 O O . TRP A 1 113 ? 6.34 3.211 2.16 1 98.69 113 TRP A O 1
ATOM 930 N N . ALA A 1 114 ? 6.055 4.641 3.85 1 98.81 114 ALA A N 1
ATOM 931 C CA . ALA A 1 114 ? 5.934 3.598 4.863 1 98.81 114 ALA A CA 1
ATOM 932 C C . ALA A 1 114 ? 4.738 2.691 4.582 1 98.81 114 ALA A C 1
ATOM 934 O O . ALA A 1 114 ? 4.836 1.469 4.707 1 98.81 114 ALA A O 1
ATOM 935 N N . VAL A 1 115 ? 3.627 3.268 4.23 1 98.5 115 VAL A N 1
ATOM 936 C CA . VAL A 1 115 ? 2.441 2.484 3.898 1 98.5 115 VAL A CA 1
ATOM 937 C C . VAL A 1 115 ? 2.721 1.615 2.676 1 98.5 115 VAL A C 1
ATOM 939 O O . VAL A 1 115 ? 2.416 0.42 2.672 1 98.5 115 VAL A O 1
ATOM 942 N N . GLN A 1 116 ? 3.279 2.242 1.68 1 98.31 116 GLN A N 1
ATOM 943 C CA . GLN A 1 116 ? 3.6 1.521 0.453 1 98.31 116 GLN A CA 1
ATOM 944 C C . GLN A 1 116 ? 4.57 0.374 0.727 1 98.31 116 GLN A C 1
ATOM 946 O O . GLN A 1 116 ? 4.332 -0.761 0.309 1 98.31 116 GLN A O 1
ATOM 951 N N . ALA A 1 117 ? 5.633 0.653 1.461 1 98.38 117 ALA A N 1
ATOM 952 C CA . ALA A 1 117 ? 6.656 -0.351 1.734 1 98.38 117 ALA A CA 1
ATOM 953 C C . ALA A 1 117 ? 6.102 -1.477 2.604 1 98.38 117 ALA A C 1
ATOM 955 O O . ALA A 1 117 ? 6.402 -2.65 2.377 1 98.38 117 ALA A O 1
ATOM 956 N N . SER A 1 118 ? 5.324 -1.136 3.58 1 98.44 118 SER A N 1
ATOM 957 C CA . SER A 1 118 ? 4.734 -2.148 4.449 1 98.44 118 SER A CA 1
ATOM 958 C C . SER A 1 118 ? 3.828 -3.092 3.668 1 98.44 118 SER A C 1
ATOM 960 O O . SER A 1 118 ? 3.918 -4.312 3.814 1 98.44 118 SER A O 1
ATOM 962 N N . LEU A 1 119 ? 3.047 -2.508 2.82 1 98.5 119 LEU A N 1
ATOM 963 C CA . LEU A 1 119 ? 2.066 -3.311 2.096 1 98.5 119 LEU A CA 1
ATOM 964 C C . LEU A 1 119 ? 2.75 -4.223 1.082 1 98.5 119 LEU A C 1
ATOM 966 O O . LEU A 1 119 ? 2.398 -5.398 0.961 1 98.5 119 LEU A O 1
ATOM 970 N N . THR A 1 120 ? 3.689 -3.695 0.333 1 98.56 120 THR A N 1
ATOM 971 C CA . THR A 1 120 ? 4.375 -4.52 -0.658 1 98.56 120 THR A CA 1
ATOM 972 C C . THR A 1 120 ? 5.18 -5.621 0.02 1 98.56 120 THR A C 1
ATOM 974 O O . THR A 1 120 ? 5.184 -6.766 -0.439 1 98.56 120 THR A O 1
ATOM 977 N N . THR A 1 121 ? 5.84 -5.297 1.144 1 98.62 121 THR A N 1
ATOM 978 C CA . THR A 1 121 ? 6.617 -6.305 1.857 1 98.62 121 THR A CA 1
ATOM 979 C C . THR A 1 121 ? 5.699 -7.352 2.48 1 98.62 121 THR A C 1
ATOM 981 O O . THR A 1 121 ? 6 -8.547 2.449 1 98.62 121 THR A O 1
ATOM 984 N N . LEU A 1 122 ? 4.598 -6.914 3.006 1 98.62 122 LEU A N 1
ATOM 985 C CA . LEU A 1 122 ? 3.627 -7.852 3.561 1 98.62 122 LEU A CA 1
ATOM 986 C C . LEU A 1 122 ? 3.119 -8.805 2.484 1 98.62 122 LEU A C 1
ATOM 988 O O . LEU A 1 122 ? 3.025 -10.016 2.715 1 98.62 122 LEU A O 1
ATOM 992 N N . THR A 1 123 ? 2.76 -8.25 1.343 1 98.75 123 THR A N 1
ATOM 993 C CA . THR A 1 123 ? 2.291 -9.07 0.232 1 98.75 123 THR A CA 1
ATOM 994 C C . THR A 1 123 ? 3.324 -10.133 -0.128 1 98.75 123 THR A C 1
ATOM 996 O O . THR A 1 123 ? 2.982 -11.305 -0.293 1 98.75 123 THR A O 1
ATOM 999 N N . CYS A 1 124 ? 4.582 -9.75 -0.175 1 98.69 124 CYS A N 1
ATOM 1000 C CA . CYS A 1 124 ? 5.652 -10.68 -0.503 1 98.69 124 CYS A CA 1
ATOM 1001 C C . CYS A 1 124 ? 5.77 -11.773 0.553 1 98.69 124 CYS A C 1
ATOM 1003 O O . CYS A 1 124 ? 5.863 -12.953 0.221 1 98.69 124 CYS A O 1
ATOM 1005 N N . LEU A 1 125 ? 5.727 -11.367 1.786 1 98.75 125 LEU A N 1
ATOM 1006 C CA . LEU A 1 125 ? 5.926 -12.344 2.855 1 98.75 125 LEU A CA 1
ATOM 1007 C C . LEU A 1 125 ? 4.773 -13.336 2.906 1 98.75 125 LEU A C 1
ATOM 1009 O O . LEU A 1 125 ? 4.988 -14.539 3.107 1 98.75 125 LEU A O 1
ATOM 1013 N N . VAL A 1 126 ? 3.582 -12.875 2.715 1 98.62 126 VAL A N 1
ATOM 1014 C CA . VAL A 1 126 ? 2.428 -13.766 2.701 1 98.62 126 VAL A CA 1
ATOM 1015 C C . VAL A 1 126 ? 2.535 -14.727 1.525 1 98.62 126 VAL A C 1
ATOM 1017 O O . VAL A 1 126 ? 2.23 -15.914 1.66 1 98.62 126 VAL A O 1
ATOM 1020 N N . ASP A 1 127 ? 2.965 -14.211 0.439 1 98.62 127 ASP A N 1
ATOM 1021 C CA . ASP A 1 127 ? 3.146 -15.062 -0.734 1 98.62 127 ASP A CA 1
ATOM 1022 C C . ASP A 1 127 ? 4.242 -16.094 -0.496 1 98.62 127 ASP A C 1
ATOM 1024 O O . ASP A 1 127 ? 4.074 -17.266 -0.837 1 98.62 127 ASP A O 1
ATOM 1028 N N . VAL A 1 128 ? 5.309 -15.734 0.104 1 98.62 128 VAL A N 1
ATOM 1029 C CA . VAL A 1 128 ? 6.418 -16.625 0.425 1 98.62 128 VAL A CA 1
ATOM 1030 C C . VAL A 1 128 ? 5.91 -17.797 1.258 1 98.62 128 VAL A C 1
ATOM 1032 O O . VAL A 1 128 ? 6.211 -18.969 0.957 1 98.62 128 VAL A O 1
ATOM 1035 N N . TRP A 1 129 ? 5.129 -17.531 2.166 1 98.62 129 TRP A N 1
ATOM 1036 C CA . TRP A 1 129 ? 4.691 -18.578 3.084 1 98.62 129 TRP A CA 1
ATOM 1037 C C . TRP A 1 129 ? 3.615 -19.438 2.443 1 98.62 129 TRP A C 1
ATOM 1039 O O . TRP A 1 129 ? 3.229 -20.469 3.002 1 98.62 129 TRP A O 1
ATOM 1049 N N . ASP A 1 130 ? 3.193 -19.031 1.254 1 97.94 130 ASP A N 1
ATOM 1050 C CA . ASP A 1 130 ? 2.219 -19.828 0.519 1 97.94 130 ASP A CA 1
ATOM 1051 C C . ASP A 1 130 ? 2.91 -20.766 -0.482 1 97.94 130 ASP A C 1
ATOM 1053 O O . ASP A 1 130 ? 2.273 -21.641 -1.062 1 97.94 130 ASP A O 1
ATOM 1057 N N . TRP A 1 131 ? 4.191 -20.531 -0.705 1 97.81 131 TRP A N 1
ATOM 1058 C CA . TRP A 1 131 ? 4.926 -21.391 -1.632 1 97.81 131 TRP A CA 1
ATOM 1059 C C . TRP A 1 131 ? 4.961 -22.828 -1.134 1 97.81 131 TRP A C 1
ATOM 1061 O O . TRP A 1 131 ? 5.23 -23.078 0.043 1 97.81 131 TRP A O 1
ATOM 1071 N N . THR A 1 132 ? 4.707 -23.75 -2.029 1 97.69 132 THR A N 1
ATOM 1072 C CA . THR A 1 132 ? 4.656 -25.141 -1.632 1 97.69 132 THR A CA 1
ATOM 1073 C C . THR A 1 132 ? 5.965 -25.859 -1.97 1 97.69 132 THR A C 1
ATOM 1075 O O . THR A 1 132 ? 6.223 -26.969 -1.493 1 97.69 132 THR A O 1
ATOM 1078 N N . ASP A 1 133 ? 6.781 -25.219 -2.721 1 98.06 133 ASP A N 1
ATOM 1079 C CA . ASP A 1 133 ? 8.008 -25.859 -3.189 1 98.06 133 ASP A CA 1
ATOM 1080 C C . ASP A 1 133 ? 9.227 -25.328 -2.428 1 98.06 133 ASP A C 1
ATOM 1082 O O . ASP A 1 133 ? 10.352 -25.391 -2.924 1 98.06 133 ASP A O 1
ATOM 1086 N N . ARG A 1 134 ? 9.008 -24.719 -1.242 1 98.12 134 ARG A N 1
ATOM 1087 C CA . ARG A 1 134 ? 10.07 -24.266 -0.356 1 98.12 134 ARG A CA 1
ATOM 1088 C C . ARG A 1 134 ? 9.898 -24.828 1.048 1 98.12 134 ARG A C 1
ATOM 1090 O O . ARG A 1 134 ? 8.773 -24.984 1.531 1 98.12 134 ARG A O 1
ATOM 1097 N N . THR A 1 135 ? 11.078 -25.062 1.699 1 98.12 135 THR A N 1
ATOM 1098 C CA . THR A 1 135 ? 11.062 -25.594 3.055 1 98.12 135 THR A CA 1
ATOM 1099 C C . THR A 1 135 ? 10.773 -24.5 4.07 1 98.12 135 THR A C 1
ATOM 1101 O O . THR A 1 135 ? 10.82 -23.312 3.738 1 98.12 135 THR A O 1
ATOM 1104 N N . PHE A 1 136 ? 10.445 -24.938 5.305 1 98.19 136 PHE A N 1
ATOM 1105 C CA . PHE A 1 136 ? 10.227 -24 6.398 1 98.19 136 PHE A CA 1
ATOM 1106 C C . PHE A 1 136 ? 11.469 -23.141 6.633 1 98.19 136 PHE A C 1
ATOM 1108 O O . PHE A 1 136 ? 11.359 -21.938 6.887 1 98.19 136 PHE A O 1
ATOM 1115 N N . GLU A 1 137 ? 12.625 -23.75 6.496 1 98.06 137 GLU A N 1
ATOM 1116 C CA . GLU A 1 137 ? 13.883 -23.031 6.715 1 98.06 137 GLU A CA 1
ATOM 1117 C C . GLU A 1 137 ? 14.109 -21.969 5.648 1 98.06 137 GLU A C 1
ATOM 1119 O O . GLU A 1 137 ? 14.531 -20.859 5.953 1 98.06 137 GLU A O 1
ATOM 1124 N N . GLU A 1 138 ? 13.836 -22.328 4.398 1 98.06 138 GLU A N 1
ATOM 1125 C CA . GLU A 1 138 ? 13.977 -21.375 3.307 1 98.06 138 GLU A CA 1
ATOM 1126 C C . GLU A 1 138 ? 13.023 -20.188 3.48 1 98.06 138 GLU A C 1
ATOM 1128 O O . GLU A 1 138 ? 13.422 -19.031 3.322 1 98.06 138 GLU A O 1
ATOM 1133 N N . LYS A 1 139 ? 11.82 -20.484 3.891 1 98.56 139 LYS A N 1
ATOM 1134 C CA . LYS A 1 139 ? 10.82 -19.438 4.094 1 98.56 139 LYS A CA 1
ATOM 1135 C C . LYS A 1 139 ? 11.172 -18.562 5.297 1 98.56 139 LYS A C 1
ATOM 1137 O O . LYS A 1 139 ? 10.984 -17.359 5.266 1 98.56 139 LYS A O 1
ATOM 1142 N N . SER A 1 140 ? 11.672 -19.203 6.305 1 98.38 140 SER A N 1
ATOM 1143 C CA . SER A 1 140 ? 12.094 -18.453 7.484 1 98.38 140 SER A CA 1
ATOM 1144 C C . SER A 1 140 ? 13.273 -17.531 7.172 1 98.38 140 SER A C 1
ATOM 1146 O O . SER A 1 140 ? 13.344 -16.406 7.676 1 98.38 140 SER A O 1
ATOM 1148 N N . SER A 1 141 ? 14.203 -18 6.375 1 98.25 141 SER A N 1
ATOM 1149 C CA . SER A 1 141 ? 15.336 -17.172 5.977 1 98.25 141 SER A CA 1
ATOM 1150 C C . SER A 1 141 ? 14.875 -15.938 5.215 1 98.25 141 SER A C 1
ATOM 1152 O O . SER A 1 141 ? 15.383 -14.836 5.441 1 98.25 141 SER A O 1
ATOM 1154 N N . LEU A 1 142 ? 13.914 -16.125 4.352 1 98.31 142 LEU A N 1
ATOM 1155 C CA . LEU A 1 142 ? 13.359 -14.992 3.615 1 98.31 142 LEU A CA 1
ATOM 1156 C C . LEU A 1 142 ? 12.609 -14.055 4.551 1 98.31 142 LEU A C 1
ATOM 1158 O O . LEU A 1 142 ? 12.641 -12.836 4.371 1 98.31 142 LEU A O 1
ATOM 1162 N N . THR A 1 143 ? 11.914 -14.641 5.555 1 98.62 143 THR A N 1
ATOM 1163 C CA . THR A 1 143 ? 11.211 -13.82 6.535 1 98.62 143 THR A CA 1
ATOM 1164 C C . THR A 1 143 ? 12.188 -12.945 7.309 1 98.62 143 THR A C 1
ATOM 1166 O O . THR A 1 143 ? 11.891 -11.781 7.598 1 98.62 143 THR A O 1
ATOM 1169 N N . LEU A 1 144 ? 13.305 -13.5 7.605 1 97.69 144 LEU A N 1
ATOM 1170 C CA . LEU A 1 144 ? 14.32 -12.742 8.328 1 97.69 144 LEU A CA 1
ATOM 1171 C C . LEU A 1 144 ? 14.914 -11.656 7.434 1 97.69 144 LEU A C 1
ATOM 1173 O O . LEU A 1 144 ? 15.344 -10.609 7.926 1 97.69 144 LEU A O 1
ATOM 1177 N N . LEU A 1 145 ? 14.945 -11.945 6.168 1 96.06 145 LEU A N 1
ATOM 1178 C CA . LEU A 1 145 ? 15.484 -10.977 5.219 1 96.06 145 LEU A CA 1
ATOM 1179 C C . LEU A 1 145 ? 14.5 -9.836 4.988 1 96.06 145 LEU A C 1
ATOM 1181 O O . LEU A 1 145 ? 14.891 -8.672 4.945 1 96.06 145 LEU A O 1
ATOM 1185 N N . TYR A 1 146 ? 13.18 -10.094 4.828 1 97.44 146 TYR A N 1
ATOM 1186 C CA . TYR A 1 146 ? 12.141 -9.117 4.508 1 97.44 146 TYR A CA 1
ATOM 1187 C C . TYR A 1 146 ? 11.555 -8.508 5.777 1 97.44 146 TYR A C 1
ATOM 1189 O O . TYR A 1 146 ? 11.086 -7.367 5.762 1 97.44 146 TYR A O 1
ATOM 1197 N N . GLY A 1 147 ? 11.609 -9.234 6.816 1 97.62 147 GLY A N 1
ATOM 1198 C CA . GLY A 1 147 ? 10.938 -8.891 8.062 1 97.62 147 GLY A CA 1
ATOM 1199 C C . GLY A 1 147 ? 11.375 -7.551 8.625 1 97.62 147 GLY A C 1
ATOM 1200 O O . GLY A 1 147 ? 10.531 -6.727 8.992 1 97.62 147 GLY A O 1
ATOM 1201 N N . PRO A 1 148 ? 12.648 -7.301 8.703 1 96.81 148 PRO A N 1
ATOM 1202 C CA . PRO A 1 148 ? 13.117 -6.008 9.211 1 96.81 148 PRO A CA 1
ATOM 1203 C C . PRO A 1 148 ? 12.594 -4.828 8.391 1 96.81 148 PRO A C 1
ATOM 1205 O O . PRO A 1 148 ? 12.297 -3.771 8.945 1 96.81 148 PRO A O 1
ATOM 1208 N N . TYR A 1 149 ? 12.508 -4.992 7.125 1 96.62 149 TYR A N 1
ATOM 1209 C CA . TYR A 1 149 ? 11.953 -3.941 6.277 1 96.62 149 TYR A CA 1
ATOM 1210 C C . TYR A 1 149 ? 10.484 -3.693 6.605 1 96.62 149 TYR A C 1
ATOM 1212 O O . TYR A 1 149 ? 10.031 -2.545 6.629 1 96.62 149 TYR A O 1
ATOM 1220 N N . LEU A 1 150 ? 9.781 -4.754 6.832 1 98.44 150 LEU A N 1
ATOM 1221 C CA . LEU A 1 150 ? 8.375 -4.621 7.203 1 98.44 150 LEU A CA 1
ATOM 1222 C C . LEU A 1 150 ? 8.234 -3.939 8.562 1 98.44 150 LEU A C 1
ATOM 1224 O O . LEU A 1 150 ? 7.441 -3.006 8.711 1 98.44 150 LEU A O 1
ATOM 1228 N N . ALA A 1 151 ? 9.031 -4.402 9.531 1 98.31 151 ALA A N 1
ATOM 1229 C CA . ALA A 1 151 ? 8.992 -3.816 10.875 1 98.31 151 ALA A CA 1
ATOM 1230 C C . ALA A 1 151 ? 9.344 -2.332 10.828 1 98.31 151 ALA A C 1
ATOM 1232 O O . ALA A 1 151 ? 8.641 -1.505 11.414 1 98.31 151 ALA A O 1
ATOM 1233 N N . PHE A 1 152 ? 10.414 -2.023 10.109 1 98.31 152 PHE A N 1
ATOM 1234 C CA . PHE A 1 152 ? 10.852 -0.636 10.008 1 98.31 152 PHE A CA 1
ATOM 1235 C C . PHE A 1 152 ? 9.766 0.234 9.391 1 98.31 152 PHE A C 1
ATOM 1237 O O . PHE A 1 152 ? 9.461 1.312 9.906 1 98.31 152 PHE A O 1
ATOM 1244 N N . SER A 1 153 ? 9.211 -0.187 8.242 1 98.5 153 SER A N 1
ATOM 1245 C CA . SER A 1 153 ? 8.227 0.629 7.539 1 98.5 153 SER A CA 1
ATOM 1246 C C . SER A 1 153 ? 6.977 0.836 8.383 1 98.5 153 SER A C 1
ATOM 1248 O O . SER A 1 153 ? 6.414 1.933 8.406 1 98.5 153 SER A O 1
ATOM 1250 N N . VAL A 1 154 ? 6.543 -0.159 9.117 1 98.62 154 VAL A N 1
ATOM 1251 C CA . VAL A 1 154 ? 5.359 -0.032 9.961 1 98.62 154 VAL A CA 1
ATOM 1252 C C . VAL A 1 154 ? 5.637 0.957 11.094 1 98.62 154 VAL A C 1
ATOM 1254 O O . VAL A 1 154 ? 4.836 1.861 11.344 1 98.62 154 VAL A O 1
ATOM 1257 N N . LEU A 1 155 ? 6.766 0.837 11.734 1 98.5 155 LEU A N 1
ATOM 1258 C CA . LEU A 1 155 ? 7.113 1.707 12.852 1 98.5 155 LEU A CA 1
ATOM 1259 C C . LEU A 1 155 ? 7.324 3.143 12.375 1 98.5 155 LEU A C 1
ATOM 1261 O O . LEU A 1 155 ? 6.91 4.09 13.055 1 98.5 155 LEU A O 1
ATOM 1265 N N . ALA A 1 156 ? 7.984 3.266 11.25 1 98.62 156 ALA A N 1
ATOM 1266 C CA . ALA A 1 156 ? 8.164 4.602 10.688 1 98.62 156 ALA A CA 1
ATOM 1267 C C . ALA A 1 156 ? 6.82 5.25 10.367 1 98.62 156 ALA A C 1
ATOM 1269 O O . ALA A 1 156 ? 6.617 6.434 10.641 1 98.62 156 ALA A O 1
ATOM 1270 N N . GLY A 1 157 ? 5.922 4.457 9.781 1 98.62 157 GLY A N 1
ATOM 1271 C CA . GLY A 1 157 ? 4.59 4.965 9.492 1 98.62 157 GLY A CA 1
ATOM 1272 C C . GLY A 1 157 ? 3.85 5.426 10.734 1 98.62 157 GLY A C 1
ATOM 1273 O O . GLY A 1 157 ? 3.223 6.488 10.734 1 98.62 157 GLY A O 1
ATOM 1274 N N . LEU A 1 158 ? 3.92 4.645 11.766 1 98.44 158 LEU A N 1
ATOM 1275 C CA . LEU A 1 158 ? 3.27 5.004 13.016 1 98.44 158 LEU A CA 1
ATOM 1276 C C . LEU A 1 158 ? 3.883 6.27 13.609 1 98.44 158 LEU A C 1
ATOM 1278 O O . LEU A 1 158 ? 3.166 7.137 14.117 1 98.44 158 LEU A O 1
ATOM 1282 N N . ASP A 1 159 ? 5.172 6.387 13.555 1 98.25 159 ASP A N 1
ATOM 1283 C CA . ASP A 1 159 ? 5.848 7.586 14.039 1 98.25 159 ASP A CA 1
ATOM 1284 C C . ASP A 1 159 ? 5.383 8.828 13.281 1 98.25 159 ASP A C 1
ATOM 1286 O O . ASP A 1 159 ? 5.051 9.844 13.891 1 98.25 159 ASP A O 1
ATOM 1290 N N . MET A 1 160 ? 5.359 8.695 11.977 1 98.25 160 MET A N 1
ATOM 1291 C CA . MET A 1 160 ? 4.941 9.844 11.18 1 98.25 160 MET A CA 1
ATOM 1292 C C . MET A 1 160 ? 3.484 10.195 11.453 1 98.25 160 MET A C 1
ATOM 1294 O O . MET A 1 160 ? 3.123 11.375 11.508 1 98.25 160 MET A O 1
ATOM 1298 N N . PHE A 1 161 ? 2.707 9.188 11.609 1 97.69 161 PHE A N 1
ATOM 1299 C CA . PHE A 1 161 ? 1.299 9.406 11.914 1 97.69 161 PHE A CA 1
ATOM 1300 C C . PHE A 1 161 ? 1.146 10.188 13.219 1 97.69 161 PHE A C 1
ATOM 1302 O O . PHE A 1 161 ? 0.364 11.141 13.289 1 97.69 161 PHE A O 1
ATOM 1309 N N . CYS A 1 162 ? 1.902 9.852 14.203 1 96.62 162 CYS A N 1
ATOM 1310 C CA . CYS A 1 162 ? 1.865 10.523 15.5 1 96.62 162 CYS A CA 1
ATOM 1311 C C . CYS A 1 162 ? 2.385 11.945 15.391 1 96.62 162 CYS A C 1
ATOM 1313 O O . CYS A 1 162 ? 1.825 12.867 15.992 1 96.62 162 CYS A O 1
ATOM 1315 N N . ARG A 1 163 ? 3.406 12.117 14.68 1 95.25 163 ARG A N 1
ATOM 1316 C CA . ARG A 1 163 ? 3.939 13.461 14.492 1 95.25 163 ARG A CA 1
ATOM 1317 C C . ARG A 1 163 ? 2.91 14.367 13.836 1 95.25 163 ARG A C 1
ATOM 1319 O O . ARG A 1 163 ? 2.744 15.523 14.234 1 95.25 163 ARG A O 1
ATOM 1326 N N . LEU A 1 164 ? 2.256 13.805 12.852 1 96.06 164 LEU A N 1
ATOM 1327 C CA . LEU A 1 164 ? 1.24 14.586 12.148 1 96.06 164 LEU A CA 1
ATOM 1328 C C . LEU A 1 164 ? 0.058 14.883 13.062 1 96.06 164 LEU A C 1
ATOM 1330 O O . LEU A 1 164 ? -0.497 15.984 13.031 1 96.06 164 LEU A O 1
ATOM 1334 N N . ARG A 1 165 ? -0.313 13.938 13.859 1 94.5 165 ARG A N 1
ATOM 1335 C CA . ARG A 1 165 ? -1.393 14.156 14.82 1 94.5 165 ARG A CA 1
ATOM 1336 C C . ARG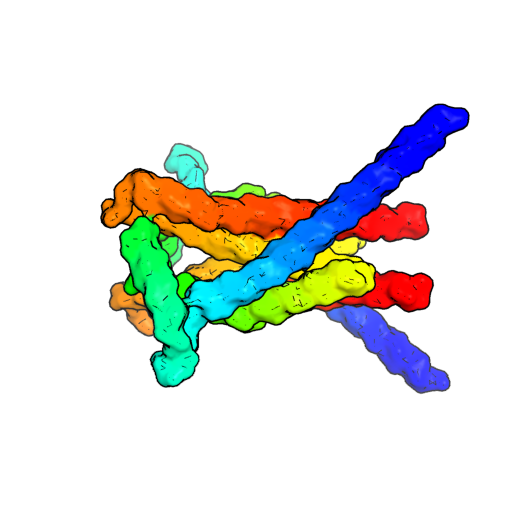 A 1 165 ? -1.051 15.281 15.781 1 94.5 165 ARG A C 1
ATOM 1338 O O . ARG A 1 165 ? -1.907 16.109 16.109 1 94.5 165 ARG A O 1
ATOM 1345 N N . ARG A 1 166 ? 0.162 15.305 16.172 1 91.38 166 ARG A N 1
ATOM 1346 C CA . ARG A 1 166 ? 0.621 16.359 17.078 1 91.38 166 ARG A CA 1
ATOM 1347 C C . ARG A 1 166 ? 0.592 17.719 16.406 1 91.38 166 ARG A C 1
ATOM 1349 O O . ARG A 1 166 ? 0.208 18.719 17.016 1 91.38 166 ARG A O 1
ATOM 1356 N N . THR A 1 167 ? 0.986 17.688 15.227 1 87.69 167 THR A N 1
ATOM 1357 C CA . THR A 1 167 ? 1.011 18.938 14.469 1 87.69 167 THR A CA 1
ATOM 1358 C C . THR A 1 167 ? -0.399 19.5 14.305 1 87.69 167 THR A C 1
ATOM 1360 O O . THR A 1 167 ? -0.608 20.703 14.414 1 87.69 167 THR A O 1
ATOM 1363 N N . PHE A 1 168 ? -1.381 18.688 14.055 1 87.88 168 PHE A N 1
ATOM 1364 C CA . PHE A 1 168 ? -2.758 19.125 13.844 1 87.88 168 PHE A CA 1
ATOM 1365 C C . PHE A 1 168 ? -3.475 19.328 15.172 1 87.88 168 PHE A C 1
ATOM 1367 O O . PHE A 1 168 ? -4.473 20.047 15.242 1 87.88 168 PHE A O 1
ATOM 1374 N N . GLY A 1 169 ? -3.17 18.594 16.188 1 76.81 169 GLY A N 1
ATOM 1375 C CA . GLY A 1 169 ? -3.717 18.859 17.5 1 76.81 169 GLY A CA 1
ATOM 1376 C C . GLY A 1 169 ? -3.291 20.188 18.078 1 76.81 169 GLY A C 1
ATOM 1377 O O . GLY A 1 169 ? -4.055 20.828 18.797 1 76.81 169 GLY A O 1
ATOM 1378 N N . LYS A 1 170 ? -2.195 20.641 17.906 1 62.78 170 LYS A N 1
ATOM 1379 C CA . LYS A 1 170 ? -1.711 21.938 18.359 1 62.78 170 LYS A CA 1
ATOM 1380 C C . LYS A 1 170 ? -2.416 23.078 17.625 1 62.78 170 LYS A C 1
ATOM 1382 O O . LYS A 1 170 ? -2.676 24.125 18.219 1 62.78 170 LYS A O 1
ATOM 1387 N N . SER A 1 171 ? -2.746 22.875 16.438 1 52.88 171 SER A N 1
ATOM 1388 C CA . SER A 1 171 ? -3.402 23.953 15.703 1 52.88 171 SER A CA 1
ATOM 1389 C C . SER A 1 171 ? -4.781 24.266 16.281 1 52.88 171 SER A C 1
ATOM 1391 O O . SER A 1 171 ? -5.234 25.406 16.25 1 52.88 171 SER A O 1
ATOM 1393 N N . LYS A 1 172 ? -5.555 23.438 16.969 1 53.47 172 LYS A N 1
ATOM 1394 C CA . LYS A 1 172 ? -6.855 23.703 17.578 1 53.47 172 LYS A CA 1
ATOM 1395 C C . LYS A 1 172 ? -6.699 24.469 18.891 1 53.47 172 LYS A C 1
ATOM 1397 O O . LYS A 1 172 ? -7.637 25.125 19.344 1 53.47 172 LYS A O 1
ATOM 1402 N N . ARG A 1 173 ? -5.605 24.312 19.578 1 47.44 173 ARG A N 1
ATOM 1403 C CA . ARG A 1 173 ? -5.496 24.953 20.875 1 47.44 173 ARG A CA 1
ATOM 1404 C C . ARG A 1 173 ? -5.031 26.406 20.734 1 47.44 173 ARG A C 1
ATOM 1406 O O . ARG A 1 173 ? -5.125 27.188 21.688 1 47.44 173 ARG A O 1
ATOM 1413 N N . ASP A 1 174 ? -4.461 26.797 19.625 1 42.53 174 ASP A N 1
ATOM 1414 C CA . ASP A 1 174 ? -4.078 28.203 19.578 1 42.53 174 ASP A CA 1
ATOM 1415 C C . ASP A 1 174 ? -5.133 29.031 18.859 1 42.53 174 ASP A C 1
ATOM 1417 O O . ASP A 1 174 ? -5.695 28.594 17.844 1 42.53 174 ASP A O 1
ATOM 1421 N N . MET B 1 1 ? -9.242 47.781 -7.785 1 47.53 1 MET B N 1
ATOM 1422 C CA . MET B 1 1 ? -10.461 47.125 -7.297 1 47.53 1 MET B CA 1
ATOM 1423 C C . MET B 1 1 ? -10.703 45.812 -8 1 47.53 1 MET B C 1
ATOM 1425 O O . MET B 1 1 ? -11.289 44.875 -7.418 1 47.53 1 MET B O 1
ATOM 1429 N N . SER B 1 2 ? -10.305 45.562 -9.258 1 60.25 2 SER B N 1
ATOM 1430 C CA . SER B 1 2 ? -10.586 44.406 -10.086 1 60.25 2 SER B CA 1
ATOM 1431 C C . SER B 1 2 ? -9.703 43.219 -9.695 1 60.25 2 SER B C 1
ATOM 1433 O O . SER B 1 2 ? -10.148 42.094 -9.688 1 60.25 2 SER B O 1
ATOM 1435 N N . LEU B 1 3 ? -8.586 43.5 -9.18 1 61.66 3 LEU B N 1
ATOM 1436 C CA . LEU B 1 3 ? -7.648 42.438 -8.852 1 61.66 3 LEU B CA 1
ATOM 1437 C C . LEU B 1 3 ? -8.07 41.719 -7.578 1 61.66 3 LEU B C 1
ATOM 1439 O O . LEU B 1 3 ? -7.918 40.5 -7.469 1 61.66 3 LEU B O 1
ATOM 1443 N N . ARG B 1 4 ? -8.609 42.438 -6.613 1 63.34 4 ARG B N 1
ATOM 1444 C CA . ARG B 1 4 ? -9.094 41.844 -5.375 1 63.34 4 ARG B CA 1
ATOM 1445 C C . ARG B 1 4 ? -10.297 40.938 -5.637 1 63.34 4 ARG B C 1
ATOM 1447 O O . ARG B 1 4 ? -10.453 39.906 -5.004 1 63.34 4 ARG B O 1
ATOM 1454 N N . SER B 1 5 ? -10.953 41.25 -6.738 1 67.19 5 SER B N 1
ATOM 1455 C CA . SER B 1 5 ? -12.164 40.5 -7.059 1 67.19 5 SER B CA 1
ATOM 1456 C C . SER B 1 5 ? -11.836 39.09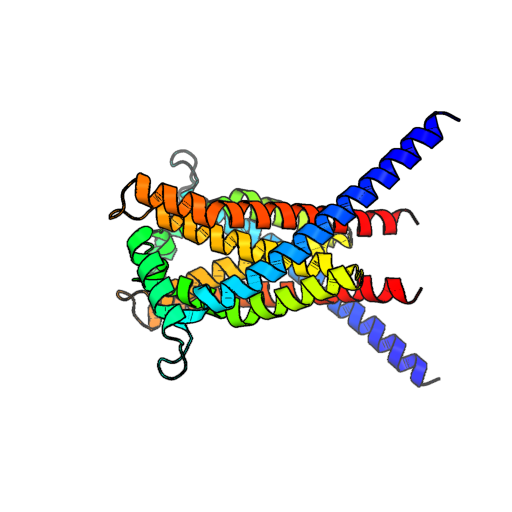4 -7.59 1 67.19 5 SER B C 1
ATOM 1458 O O . SER B 1 5 ? -12.484 38.125 -7.227 1 67.19 5 SER B O 1
ATOM 1460 N N . ASP B 1 6 ? -10.656 38.969 -8.281 1 66.88 6 ASP B N 1
ATOM 1461 C CA . ASP B 1 6 ? -10.305 37.688 -8.883 1 66.88 6 ASP B CA 1
ATOM 1462 C C . ASP B 1 6 ? -9.766 36.719 -7.84 1 66.88 6 ASP B C 1
ATOM 1464 O O . ASP B 1 6 ? -10.078 35.531 -7.875 1 66.88 6 ASP B O 1
ATOM 1468 N N . ALA B 1 7 ? -9.023 37.344 -6.879 1 70.94 7 ALA B N 1
ATOM 1469 C CA . ALA B 1 7 ? -8.484 36.531 -5.793 1 70.94 7 ALA B CA 1
ATOM 1470 C C . ALA B 1 7 ? -9.609 36 -4.902 1 70.94 7 ALA B C 1
ATOM 1472 O O . ALA B 1 7 ? -9.594 34.844 -4.504 1 70.94 7 ALA B O 1
ATOM 1473 N N . GLY B 1 8 ? -10.555 36.781 -4.613 1 69.25 8 GLY B N 1
ATOM 1474 C CA . GLY B 1 8 ? -11.703 36.375 -3.822 1 69.25 8 GLY B CA 1
ATOM 1475 C C . GLY B 1 8 ? -12.539 35.312 -4.48 1 69.25 8 GLY B C 1
ATOM 1476 O O . GLY B 1 8 ? -12.961 34.344 -3.818 1 69.25 8 GLY B O 1
ATOM 1477 N N . GLN B 1 9 ? -12.727 35.375 -5.781 1 69.12 9 GLN B N 1
ATOM 1478 C CA . GLN B 1 9 ? -13.5 34.375 -6.539 1 69.12 9 GLN B CA 1
ATOM 1479 C C . GLN B 1 9 ? -12.766 33.031 -6.605 1 69.12 9 GLN B C 1
ATOM 1481 O O . GLN B 1 9 ? -13.391 31.984 -6.512 1 69.12 9 GLN B O 1
ATOM 1486 N N . SER B 1 10 ? -11.406 33.156 -6.727 1 69.88 10 SER B N 1
ATOM 1487 C CA . SER B 1 10 ? -10.594 31.938 -6.785 1 69.88 10 SER B CA 1
ATOM 1488 C C . SER B 1 10 ? -10.609 31.203 -5.453 1 69.88 10 SER B C 1
ATOM 1490 O O . SER B 1 10 ? -10.711 29.969 -5.422 1 69.88 10 SER B O 1
ATOM 1492 N N . LYS B 1 11 ? -10.602 31.922 -4.367 1 77.19 11 LYS B N 1
ATOM 1493 C CA . LYS B 1 11 ? -10.68 31.328 -3.041 1 77.19 11 LYS B CA 1
ATOM 1494 C C . LYS B 1 11 ? -12.062 30.719 -2.793 1 77.19 11 LYS B C 1
ATOM 1496 O O . LYS B 1 11 ? -12.172 29.625 -2.227 1 77.19 11 LYS B O 1
ATOM 1501 N N . LEU B 1 12 ? -13.078 31.391 -3.205 1 71.44 12 LEU B N 1
ATOM 1502 C CA . LEU B 1 12 ? -14.438 30.891 -3.051 1 71.44 12 LEU B CA 1
ATOM 1503 C C . LEU B 1 12 ? -14.641 29.625 -3.879 1 71.44 12 LEU B C 1
ATOM 1505 O O . LEU B 1 12 ? -15.273 28.672 -3.412 1 71.44 12 LEU B O 1
ATOM 1509 N N . ALA B 1 13 ? -14.195 29.672 -5.062 1 74.12 13 ALA B N 1
ATOM 1510 C CA . ALA B 1 13 ? -14.297 28.5 -5.934 1 74.12 13 ALA B CA 1
ATOM 1511 C C . ALA B 1 13 ? -13.531 27.312 -5.352 1 74.12 13 ALA B C 1
ATOM 1513 O O . ALA B 1 13 ? -14.016 26.172 -5.395 1 74.12 13 ALA B O 1
ATOM 1514 N N . LYS B 1 14 ? -12.422 27.547 -4.832 1 74.56 14 LYS B N 1
ATOM 1515 C CA . LYS B 1 14 ? -11.617 26.5 -4.211 1 74.56 14 LYS B CA 1
ATOM 1516 C C . LYS B 1 14 ? -12.336 25.891 -3.012 1 74.56 14 LYS B C 1
ATOM 1518 O O . LYS B 1 14 ? -12.391 24.672 -2.863 1 74.56 14 LYS B O 1
ATOM 1523 N N . THR B 1 15 ? -12.977 26.719 -2.379 1 82.06 15 THR B N 1
ATOM 1524 C CA . THR B 1 15 ? -13.703 26.266 -1.201 1 82.06 15 THR B CA 1
ATOM 1525 C C . THR B 1 15 ? -14.93 25.438 -1.606 1 82.06 15 THR B C 1
ATOM 1527 O O . THR B 1 15 ? -15.227 24.422 -0.985 1 82.06 15 THR B O 1
ATOM 1530 N N . GLN B 1 16 ? -15.523 25.859 -2.652 1 80.81 16 GLN B N 1
ATOM 1531 C CA . GLN B 1 16 ? -16.703 25.141 -3.109 1 80.81 16 GLN B CA 1
ATOM 1532 C C . GLN B 1 16 ? -16.328 23.766 -3.65 1 80.81 16 GLN B C 1
ATOM 1534 O O . GLN B 1 16 ? -17.016 22.781 -3.391 1 80.81 16 GLN B O 1
ATOM 1539 N N . ARG B 1 17 ? -15.258 23.797 -4.41 1 81.81 17 ARG B N 1
ATOM 1540 C CA . ARG B 1 17 ? -14.781 22.516 -4.953 1 81.81 17 ARG B CA 1
ATOM 1541 C C . ARG B 1 17 ? -14.367 21.578 -3.836 1 81.81 17 ARG B C 1
ATOM 1543 O O . ARG B 1 17 ? -14.633 20.375 -3.904 1 81.81 17 ARG B O 1
ATOM 1550 N N . GLN B 1 18 ? -13.773 22.125 -2.936 1 85.31 18 GLN B N 1
ATOM 1551 C CA . GLN B 1 18 ? -13.359 21.312 -1.8 1 85.31 18 GLN B CA 1
ATOM 1552 C C . GLN B 1 18 ? -14.562 20.766 -1.046 1 85.31 18 GLN B C 1
ATOM 1554 O O . GLN B 1 18 ? -14.578 19.594 -0.646 1 85.31 18 GLN B O 1
ATOM 1559 N N . ASN B 1 19 ? -15.5 21.562 -0.938 1 88.5 19 ASN B N 1
ATOM 1560 C CA . ASN B 1 19 ? -16.719 21.109 -0.281 1 88.5 19 ASN B CA 1
ATOM 1561 C C . ASN B 1 19 ? -17.406 20 -1.076 1 88.5 19 ASN B C 1
ATOM 1563 O O . ASN B 1 19 ? -17.859 19.016 -0.503 1 88.5 19 ASN B O 1
ATOM 1567 N N . ALA B 1 20 ? -17.453 20.234 -2.34 1 92.62 20 ALA B N 1
ATOM 1568 C CA . ALA B 1 20 ? -18.062 19.203 -3.193 1 92.62 20 ALA B CA 1
ATOM 1569 C C . ALA B 1 20 ? -17.281 17.906 -3.119 1 92.62 20 ALA B C 1
ATOM 1571 O O . ALA B 1 20 ? -17.875 16.828 -3.062 1 92.62 20 ALA B O 1
ATOM 1572 N N . ALA B 1 21 ? -15.992 18.016 -3.135 1 95.44 21 ALA B N 1
ATOM 1573 C CA . ALA B 1 21 ? -15.148 16.828 -3.004 1 95.44 21 ALA B CA 1
ATOM 1574 C C . ALA B 1 21 ? -15.383 16.125 -1.67 1 95.44 21 ALA B C 1
ATOM 1576 O O . ALA B 1 21 ? -15.438 14.898 -1.609 1 95.44 21 ALA B O 1
ATOM 1577 N N . ASP B 1 22 ? -15.531 16.906 -0.677 1 97.19 22 ASP B N 1
ATOM 1578 C CA . ASP B 1 22 ? -15.758 16.328 0.649 1 97.19 22 ASP B CA 1
ATOM 1579 C C . ASP B 1 22 ? -17.062 15.531 0.688 1 97.19 22 ASP B C 1
ATOM 1581 O O . ASP B 1 22 ? -17.109 14.453 1.289 1 97.19 22 ASP B O 1
ATOM 1585 N N . VAL B 1 23 ? -18.031 16.078 0.029 1 96.56 23 VAL B N 1
ATOM 1586 C CA . VAL B 1 23 ? -19.312 15.383 -0.031 1 96.56 23 VAL B CA 1
ATOM 1587 C C . VAL B 1 23 ? -19.156 14.086 -0.826 1 96.56 23 VAL B C 1
ATOM 1589 O O . VAL B 1 23 ? -19.719 13.055 -0.452 1 96.56 23 VAL B O 1
ATOM 1592 N N . LEU B 1 24 ? -18.422 14.141 -1.862 1 97.56 24 LEU B N 1
ATOM 1593 C CA . LEU B 1 24 ? -18.156 12.961 -2.67 1 97.56 24 LEU B CA 1
ATOM 1594 C C . LEU B 1 24 ? -17.422 11.898 -1.856 1 97.56 24 LEU B C 1
ATOM 1596 O O . LEU B 1 24 ? -17.719 10.703 -1.975 1 97.56 24 LEU B O 1
ATOM 1600 N N . TYR B 1 25 ? -16.484 12.312 -1.066 1 98.44 25 TYR B N 1
ATOM 1601 C CA . TYR B 1 25 ? -15.758 11.367 -0.22 1 98.44 25 TYR B CA 1
ATOM 1602 C C . TYR B 1 25 ? -16.688 10.703 0.775 1 98.44 25 TYR B C 1
ATOM 1604 O O . TYR B 1 25 ? -16.656 9.477 0.95 1 98.44 25 TYR B O 1
ATOM 1612 N N . ILE B 1 26 ? -17.562 11.5 1.378 1 98.31 26 ILE B N 1
ATOM 1613 C CA . ILE B 1 26 ? -18.5 10.945 2.352 1 98.31 26 ILE B CA 1
ATOM 1614 C C . ILE B 1 26 ? -19.391 9.922 1.675 1 98.31 26 ILE B C 1
ATOM 1616 O O . ILE B 1 26 ? -19.594 8.82 2.195 1 98.31 26 ILE B O 1
ATOM 1620 N N . ALA B 1 27 ? -19.922 10.266 0.548 1 98.12 27 ALA B N 1
ATOM 1621 C CA . ALA B 1 27 ? -20.797 9.367 -0.187 1 98.12 27 ALA B CA 1
ATOM 1622 C C . ALA B 1 27 ? -20.062 8.086 -0.577 1 98.12 27 ALA B C 1
ATOM 1624 O O . ALA B 1 27 ? -20.609 6.984 -0.436 1 98.12 27 ALA B O 1
ATOM 1625 N N . PHE B 1 28 ? -18.891 8.211 -1.059 1 98.38 28 PHE B N 1
ATOM 1626 C CA . PHE B 1 28 ? -18.109 7.059 -1.476 1 98.38 28 PHE B CA 1
ATOM 1627 C C . PHE B 1 28 ? -17.891 6.102 -0.31 1 98.38 28 PHE B C 1
ATOM 1629 O O . PHE B 1 28 ? -18.109 4.895 -0.439 1 98.38 28 PHE B O 1
ATOM 1636 N N . PHE B 1 29 ? -17.438 6.617 0.776 1 98.56 29 PHE B N 1
ATOM 1637 C CA . PHE B 1 29 ? -17.078 5.754 1.893 1 98.56 29 PHE B CA 1
ATOM 1638 C C . PHE B 1 29 ? -18.312 5.129 2.523 1 98.56 29 PHE B C 1
ATOM 1640 O O . PHE B 1 29 ? -18.25 4.008 3.029 1 98.56 29 PHE B O 1
ATOM 1647 N N . ALA B 1 30 ? -19.484 5.863 2.465 1 98 30 ALA B N 1
ATOM 1648 C CA . ALA B 1 30 ? -20.734 5.258 2.912 1 98 30 ALA B CA 1
ATOM 1649 C C . ALA B 1 30 ? -21.094 4.047 2.057 1 98 30 ALA B C 1
ATOM 1651 O O . ALA B 1 30 ? -21.422 2.982 2.586 1 98 30 ALA B O 1
ATOM 1652 N N . ILE B 1 31 ? -20.922 4.223 0.8 1 97.06 31 ILE B N 1
ATOM 1653 C CA . ILE B 1 31 ? -21.219 3.143 -0.133 1 97.06 31 ILE B CA 1
ATOM 1654 C C . ILE B 1 31 ? -20.188 2.033 0.016 1 97.06 31 ILE B C 1
ATOM 1656 O O . ILE B 1 31 ? -20.531 0.849 0.017 1 97.06 31 ILE B O 1
ATOM 1660 N N . HIS B 1 32 ? -18.953 2.412 0.101 1 97.06 32 HIS B N 1
ATOM 1661 C CA . HIS B 1 32 ? -17.859 1.463 0.234 1 97.06 32 HIS B CA 1
ATOM 1662 C C . HIS B 1 32 ? -18.031 0.583 1.468 1 97.06 32 HIS B C 1
ATOM 1664 O O . HIS B 1 32 ? -17.688 -0.601 1.445 1 97.06 32 HIS B O 1
ATOM 1670 N N . LEU B 1 33 ? -18.547 1.13 2.539 1 97.44 33 LEU B N 1
ATOM 1671 C CA . LEU B 1 33 ? -18.828 0.365 3.75 1 97.44 33 LEU B CA 1
ATOM 1672 C C . LEU B 1 33 ? -19.844 -0.735 3.479 1 97.44 33 LEU B C 1
ATOM 1674 O O . LEU B 1 33 ? -19.641 -1.886 3.875 1 97.44 33 LEU B O 1
ATOM 1678 N N . VAL B 1 34 ? -20.875 -0.395 2.781 1 95.62 34 VAL B N 1
ATOM 1679 C CA . VAL B 1 34 ? -21.922 -1.355 2.455 1 95.62 34 VAL B CA 1
ATOM 1680 C C . VAL B 1 34 ? -21.344 -2.459 1.566 1 95.62 34 VAL B C 1
ATOM 1682 O O . VAL B 1 34 ? -21.578 -3.646 1.82 1 95.62 34 VAL B O 1
ATOM 1685 N N . VAL B 1 35 ? -20.547 -2.043 0.579 1 94.44 35 VAL B N 1
ATOM 1686 C CA . VAL B 1 35 ? -19.953 -2.994 -0.356 1 94.44 35 VAL B CA 1
ATOM 1687 C C . VAL B 1 35 ? -19 -3.932 0.391 1 94.44 35 VAL B C 1
ATOM 1689 O O . VAL B 1 35 ? -18.984 -5.137 0.134 1 94.44 35 VAL B O 1
ATOM 1692 N N . MET B 1 36 ? -18.219 -3.398 1.33 1 96.88 36 MET B N 1
ATOM 1693 C CA . MET B 1 36 ? -17.297 -4.234 2.096 1 96.88 36 MET B CA 1
ATOM 1694 C C . MET B 1 36 ? -18.047 -5.316 2.859 1 96.88 36 MET B C 1
ATOM 1696 O O . MET B 1 36 ? -17.703 -6.496 2.783 1 96.88 36 MET B O 1
ATOM 1700 N N . PHE B 1 37 ? -19.125 -5.027 3.48 1 95.31 37 PHE B N 1
ATOM 1701 C CA . PHE B 1 37 ? -19.828 -5.992 4.309 1 95.31 37 PHE B CA 1
ATOM 1702 C C . PHE B 1 37 ? -20.641 -6.953 3.445 1 95.31 37 PHE B C 1
ATOM 1704 O O . PHE B 1 37 ? -20.812 -8.117 3.801 1 95.31 37 PHE B O 1
ATOM 1711 N N . ALA B 1 38 ? -21.062 -6.504 2.283 1 93.75 38 ALA B N 1
ATOM 1712 C CA . ALA B 1 38 ? -21.953 -7.312 1.454 1 93.75 38 ALA B CA 1
ATOM 1713 C C . ALA B 1 38 ? -21.156 -8.203 0.499 1 93.75 38 ALA B C 1
ATOM 1715 O O . ALA B 1 38 ? -21.656 -9.211 0.013 1 93.75 38 ALA B O 1
ATOM 1716 N N . VAL B 1 39 ? -19.922 -7.824 0.2 1 93 39 VAL B N 1
ATOM 1717 C CA . VAL B 1 39 ? -19.203 -8.539 -0.859 1 93 39 VAL B CA 1
ATOM 1718 C C . VAL B 1 39 ? -17.828 -8.969 -0.362 1 93 39 VAL B C 1
ATOM 1720 O O . VAL B 1 39 ? -17.578 -10.156 -0.152 1 93 39 VAL B O 1
ATOM 1723 N N . ASP B 1 40 ? -17.031 -7.98 0.026 1 94.19 40 ASP B N 1
ATOM 1724 C CA . ASP B 1 40 ? -15.602 -8.234 0.24 1 94.19 40 ASP B CA 1
ATOM 1725 C C . ASP B 1 40 ? -15.383 -9.117 1.465 1 94.19 40 ASP B C 1
ATOM 1727 O O . ASP B 1 40 ? -14.492 -9.961 1.47 1 94.19 40 ASP B O 1
ATOM 1731 N N . LEU B 1 41 ? -16.141 -8.93 2.482 1 96.19 41 LEU B N 1
ATOM 1732 C CA . LEU B 1 41 ? -15.875 -9.586 3.76 1 96.19 41 LEU B CA 1
ATOM 1733 C C . LEU B 1 41 ? -16.688 -10.875 3.885 1 96.19 41 LEU B C 1
ATOM 1735 O O . LEU B 1 41 ? -16.5 -11.633 4.84 1 96.19 41 LEU B O 1
ATOM 1739 N N . VAL B 1 42 ? -17.453 -11.195 2.938 1 94.81 42 VAL B N 1
ATOM 1740 C CA . VAL B 1 42 ? -18.359 -12.344 2.979 1 94.81 42 VAL B CA 1
ATOM 1741 C C . VAL B 1 42 ? -17.562 -13.625 3.195 1 94.81 42 VAL B C 1
ATOM 1743 O O . VAL B 1 42 ? -17.969 -14.5 3.957 1 94.81 42 VAL B O 1
ATOM 1746 N N . PRO B 1 43 ? -16.453 -13.734 2.615 1 92.75 43 PRO B N 1
ATOM 1747 C CA . PRO B 1 43 ? -15.672 -14.953 2.822 1 92.75 43 PRO B CA 1
ATOM 1748 C C . PRO B 1 43 ? -15.25 -15.156 4.277 1 92.75 43 PRO B C 1
ATOM 1750 O O . PRO B 1 43 ? -14.875 -16.266 4.672 1 92.75 43 PRO B O 1
ATOM 1753 N N . LEU B 1 44 ? -15.227 -14.156 5.027 1 93.88 44 LEU B N 1
ATOM 1754 C CA . LEU B 1 44 ? -14.82 -14.25 6.426 1 93.88 44 LEU B CA 1
ATOM 1755 C C . LEU B 1 44 ? -15.992 -14.648 7.312 1 93.88 44 LEU B C 1
ATOM 1757 O O . LEU B 1 44 ? -15.797 -15.008 8.477 1 93.88 44 LEU B O 1
ATOM 1761 N N . TYR B 1 45 ? -17.188 -14.531 6.73 1 94.31 45 TYR B N 1
ATOM 1762 C CA . TYR B 1 45 ? -18.359 -14.828 7.543 1 94.31 45 TYR B CA 1
ATOM 1763 C C . TYR B 1 45 ? -18.484 -16.328 7.797 1 94.31 45 TYR B C 1
ATOM 1765 O O . TYR B 1 45 ? -18.344 -17.125 6.875 1 94.31 45 TYR B O 1
ATOM 1773 N N . PRO B 1 46 ? -18.812 -16.641 9.039 1 93.06 46 PRO B N 1
ATOM 1774 C CA . PRO B 1 46 ? -19.125 -18.047 9.289 1 93.06 46 PRO B CA 1
ATOM 1775 C C . PRO B 1 46 ? -20.391 -18.516 8.562 1 93.06 46 PRO B C 1
ATOM 1777 O O . PRO B 1 46 ? -21.328 -17.75 8.406 1 93.06 46 PRO B O 1
ATOM 1780 N N . ASP B 1 47 ? -20.359 -19.75 8.148 1 88.19 47 ASP B N 1
ATOM 1781 C CA . ASP B 1 47 ? -21.469 -20.328 7.391 1 88.19 47 ASP B CA 1
ATOM 1782 C C . ASP B 1 47 ? -22.781 -20.203 8.156 1 88.19 47 ASP B C 1
ATOM 1784 O O . ASP B 1 47 ? -23.844 -19.969 7.559 1 88.19 47 ASP B O 1
ATOM 1788 N N . SER B 1 48 ? -22.781 -20.25 9.406 1 90.38 48 SER B N 1
ATOM 1789 C CA . SER B 1 48 ? -23.969 -20.312 10.234 1 90.38 48 SER B CA 1
ATOM 1790 C C . SER B 1 48 ? -24.672 -18.953 10.289 1 90.38 48 SER B C 1
ATOM 1792 O O . SER B 1 48 ? -25.875 -18.891 10.523 1 90.38 48 SER B O 1
ATOM 1794 N N . VAL B 1 49 ? -23.922 -17.906 10.102 1 87.5 49 VAL B N 1
ATOM 1795 C CA . VAL B 1 49 ? -24.531 -16.594 10.281 1 87.5 49 VAL B CA 1
ATOM 1796 C C . VAL B 1 49 ? -24.609 -15.875 8.938 1 87.5 49 VAL B C 1
ATOM 1798 O O . VAL B 1 49 ? -25.156 -14.773 8.852 1 87.5 49 VAL B O 1
ATOM 1801 N N . ARG B 1 50 ? -24.156 -16.484 7.891 1 88.31 50 ARG B N 1
ATOM 1802 C CA . ARG B 1 50 ? -24.109 -15.836 6.582 1 88.31 50 ARG B CA 1
ATOM 1803 C C . ARG B 1 50 ? -25.484 -15.883 5.906 1 88.31 50 ARG B C 1
ATOM 1805 O O . ARG B 1 50 ? -25.984 -16.969 5.598 1 88.31 50 ARG B O 1
ATOM 1812 N N . PRO B 1 51 ? -26.078 -14.711 5.66 1 90.38 51 PRO B N 1
ATOM 1813 C CA . PRO B 1 51 ? -27.359 -14.688 4.953 1 90.38 51 PRO B CA 1
ATOM 1814 C C . PRO B 1 51 ? -27.281 -15.312 3.562 1 90.38 51 PRO B C 1
ATOM 1816 O O . PRO B 1 51 ? -26.297 -15.117 2.852 1 90.38 51 PRO B O 1
ATOM 1819 N N . ALA B 1 52 ? -28.328 -15.961 3.152 1 92.06 52 ALA B N 1
ATOM 1820 C CA . ALA B 1 52 ? -28.406 -16.641 1.857 1 92.06 52 ALA B CA 1
ATOM 1821 C C . ALA B 1 52 ? -28.297 -15.633 0.713 1 92.06 52 ALA B C 1
ATOM 1823 O O . ALA B 1 52 ? -27.75 -15.938 -0.346 1 92.06 52 ALA B O 1
ATOM 1824 N N . ALA B 1 53 ? -28.797 -14.445 0.988 1 93.62 53 ALA B N 1
ATOM 1825 C CA . ALA B 1 53 ? -28.766 -13.406 -0.035 1 93.62 53 ALA B CA 1
ATOM 1826 C C . ALA B 1 53 ? -27.328 -13.055 -0.428 1 93.62 53 ALA B C 1
ATOM 1828 O O . ALA B 1 53 ? -27.062 -12.758 -1.593 1 93.62 53 ALA B O 1
ATOM 1829 N N . LEU B 1 54 ? -26.438 -13.125 0.493 1 94 54 LEU B N 1
ATOM 1830 C CA . LEU B 1 54 ? -25.031 -12.812 0.208 1 94 54 LEU B CA 1
ATOM 1831 C C . LEU B 1 54 ? -24.391 -13.914 -0.626 1 94 54 LEU B C 1
ATOM 1833 O O . LEU B 1 54 ? -23.594 -13.633 -1.517 1 94 54 LEU B O 1
ATOM 1837 N N . ASP B 1 55 ? -24.75 -15.094 -0.386 1 92.69 55 ASP B N 1
ATOM 1838 C CA . ASP B 1 55 ? -24.25 -16.203 -1.183 1 92.69 55 ASP B CA 1
ATOM 1839 C C . ASP B 1 55 ? -24.75 -16.109 -2.625 1 92.69 55 ASP B C 1
ATOM 1841 O O . ASP B 1 55 ? -23.984 -16.359 -3.564 1 92.69 55 ASP B O 1
ATOM 1845 N N . THR B 1 56 ? -25.984 -15.828 -2.74 1 94.44 56 THR B N 1
ATOM 1846 C CA . THR B 1 56 ? -26.562 -15.688 -4.07 1 94.44 56 THR B CA 1
ATOM 1847 C C . THR B 1 56 ? -25.859 -14.586 -4.855 1 94.44 56 THR B C 1
ATOM 1849 O O . THR B 1 56 ? -25.547 -14.758 -6.035 1 94.44 56 THR B O 1
ATOM 1852 N N . LEU B 1 57 ? -25.641 -13.5 -4.191 1 94.31 57 LEU B N 1
ATOM 1853 C CA . LEU B 1 57 ? -24.922 -12.391 -4.82 1 94.31 57 LEU B CA 1
ATOM 1854 C C . LEU B 1 57 ? -23.516 -12.797 -5.207 1 94.31 57 LEU B C 1
ATOM 1856 O O . LEU B 1 57 ? -23.031 -12.461 -6.293 1 94.31 57 LEU B O 1
ATOM 1860 N N . ARG B 1 58 ? -22.922 -13.422 -4.352 1 93.75 58 ARG B N 1
ATOM 1861 C CA . ARG B 1 58 ? -21.562 -13.875 -4.586 1 93.75 58 ARG B CA 1
ATOM 1862 C C . ARG B 1 58 ? -21.5 -14.852 -5.762 1 93.75 58 ARG B C 1
ATOM 1864 O O . ARG B 1 58 ? -20.641 -14.742 -6.629 1 93.75 58 ARG B O 1
ATOM 1871 N N . ASP B 1 59 ? -22.375 -15.781 -5.84 1 94.44 59 ASP B N 1
ATOM 1872 C CA . ASP B 1 59 ? -22.438 -16.75 -6.93 1 94.44 59 ASP B CA 1
ATOM 1873 C C . ASP B 1 59 ? -22.688 -16.047 -8.266 1 94.44 59 ASP B C 1
ATOM 1875 O O . ASP B 1 59 ? -22.062 -16.391 -9.273 1 94.44 59 ASP B O 1
ATOM 1879 N N . PHE B 1 60 ? -23.625 -15.148 -8.25 1 96.19 60 PHE B N 1
ATOM 1880 C CA . PHE B 1 60 ? -23.891 -14.367 -9.453 1 96.19 60 PHE B CA 1
ATOM 1881 C C . PHE B 1 60 ? -22.625 -13.648 -9.914 1 96.19 60 PHE B C 1
ATOM 1883 O O . PHE B 1 60 ? -22.297 -13.68 -11.102 1 96.19 60 PHE B O 1
ATOM 1890 N N . TYR B 1 61 ? -21.938 -13 -8.961 1 95.12 61 TYR B N 1
ATOM 1891 C CA . TYR B 1 61 ? -20.719 -12.258 -9.234 1 95.12 61 TYR B CA 1
ATOM 1892 C C . TYR B 1 61 ? -19.656 -13.164 -9.844 1 95.12 61 TYR B C 1
ATOM 1894 O O . TYR B 1 61 ? -19.031 -12.812 -10.852 1 95.12 61 TYR B O 1
ATOM 1902 N N . ILE B 1 62 ? -19.453 -14.297 -9.312 1 95.56 62 ILE B N 1
ATOM 1903 C CA . ILE B 1 62 ? -18.438 -15.234 -9.758 1 95.56 62 ILE B CA 1
ATOM 1904 C C . ILE B 1 62 ? -18.797 -15.773 -11.141 1 95.56 62 ILE B C 1
ATOM 1906 O O . ILE B 1 62 ? -17.938 -15.906 -12.008 1 95.56 62 ILE B O 1
ATOM 1910 N N . ASP B 1 63 ? -20.047 -16.016 -11.344 1 96.25 63 ASP B N 1
ATOM 1911 C CA . ASP B 1 63 ? -20.516 -16.547 -12.625 1 96.25 63 ASP B CA 1
ATOM 1912 C C . ASP B 1 63 ? -20.391 -15.5 -13.727 1 96.25 63 ASP B C 1
ATOM 1914 O O . ASP B 1 63 ? -20.031 -15.82 -14.859 1 96.25 63 ASP B O 1
ATOM 1918 N N . LYS B 1 64 ? -20.656 -14.336 -13.328 1 96.25 64 LYS B N 1
ATOM 1919 C CA . LYS B 1 64 ? -20.688 -13.258 -14.312 1 96.25 64 LYS B CA 1
ATOM 1920 C C . LYS B 1 64 ? -19.281 -12.812 -14.688 1 96.25 64 LYS B C 1
ATOM 1922 O O . LYS B 1 64 ? -18.953 -12.656 -15.867 1 96.25 64 LYS B O 1
ATOM 1927 N N . TYR B 1 65 ? -18.422 -12.664 -13.695 1 96.44 65 TYR B N 1
ATOM 1928 C CA . TYR B 1 65 ? -17.141 -11.992 -13.93 1 96.44 65 TYR B CA 1
ATOM 1929 C C . TYR B 1 65 ? -16 -13 -13.961 1 96.44 65 TYR B C 1
ATOM 1931 O O . TYR B 1 65 ? -14.891 -12.672 -14.398 1 96.44 65 TYR B O 1
ATOM 1939 N N . HIS B 1 66 ? -16.156 -14.156 -13.445 1 97.38 66 HIS B N 1
ATOM 1940 C CA . HIS B 1 66 ? -15.117 -15.18 -13.383 1 97.38 66 HIS B CA 1
ATOM 1941 C C . HIS B 1 66 ? -13.875 -14.648 -12.68 1 97.38 66 HIS B C 1
ATOM 1943 O O . HIS B 1 66 ? -12.75 -14.859 -13.156 1 97.38 66 HIS B O 1
ATOM 1949 N N . ASP B 1 67 ? -14.094 -13.984 -11.602 1 97.5 67 ASP B N 1
ATOM 1950 C CA . ASP B 1 67 ? -13.039 -13.391 -10.789 1 97.5 67 ASP B CA 1
ATOM 1951 C C . ASP B 1 67 ? -12.359 -14.445 -9.906 1 97.5 67 ASP B C 1
ATOM 1953 O O . ASP B 1 67 ? -12.945 -14.898 -8.922 1 97.5 67 ASP B O 1
ATOM 1957 N N . LYS B 1 68 ? -11.133 -14.727 -10.156 1 97.44 68 LYS B N 1
ATOM 1958 C CA . LYS B 1 68 ? -10.414 -15.789 -9.453 1 97.44 68 LYS B CA 1
ATOM 1959 C C . LYS B 1 68 ? -10.141 -15.391 -8 1 97.44 68 LY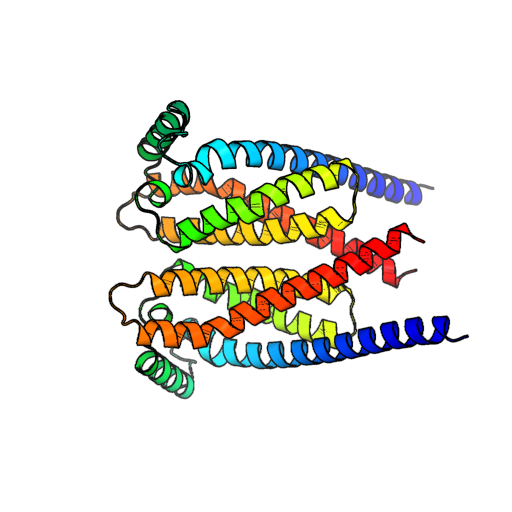S B C 1
ATOM 1961 O O . LYS B 1 68 ? -9.867 -16.25 -7.16 1 97.44 68 LYS B O 1
ATOM 1966 N N . PHE B 1 69 ? -10.156 -14.117 -7.715 1 97.62 69 PHE B N 1
ATOM 1967 C CA . PHE B 1 69 ? -9.93 -13.672 -6.348 1 97.62 69 PHE B CA 1
ATOM 1968 C C . PHE B 1 69 ? -11.047 -14.156 -5.43 1 97.62 69 PHE B C 1
ATOM 1970 O O . PHE B 1 69 ? -10.867 -14.258 -4.215 1 97.62 69 PHE B O 1
ATOM 1977 N N . PHE B 1 70 ? -12.203 -14.508 -5.988 1 95.31 70 PHE B N 1
ATOM 1978 C CA . PHE B 1 70 ? -13.336 -14.93 -5.168 1 95.31 70 PHE B CA 1
ATOM 1979 C C . PHE B 1 70 ? -13.578 -16.422 -5.309 1 95.31 70 PHE B C 1
ATOM 1981 O O . PHE B 1 70 ? -14.266 -17.031 -4.48 1 95.31 70 PHE B O 1
ATOM 1988 N N . SER B 1 71 ? -13.008 -17.047 -6.348 1 95.25 71 SER B N 1
ATOM 1989 C CA . SER B 1 71 ? -13.18 -18.484 -6.523 1 95.25 71 SER B CA 1
ATOM 1990 C C . SER B 1 71 ? -11.93 -19.25 -6.082 1 95.25 71 SER B C 1
ATOM 1992 O O . SER B 1 71 ? -12.031 -20.344 -5.504 1 95.25 71 SER B O 1
ATOM 1994 N N . GLU B 1 72 ? -10.742 -18.703 -6.301 1 96 72 GLU B N 1
ATOM 1995 C CA . GLU B 1 72 ? -9.445 -19.281 -5.953 1 96 72 GLU B CA 1
ATOM 1996 C C . GLU B 1 72 ? -8.484 -18.203 -5.441 1 96 72 GLU B C 1
ATOM 1998 O O . GLU B 1 72 ? -7.43 -17.969 -6.039 1 96 72 GLU B O 1
ATOM 2003 N N . PRO B 1 73 ? -8.789 -17.703 -4.285 1 96.88 73 PRO B N 1
ATOM 2004 C CA . PRO B 1 73 ? -7.996 -16.562 -3.803 1 96.88 73 PRO B CA 1
ATOM 2005 C C . PRO B 1 73 ? -6.59 -16.969 -3.365 1 96.88 73 PRO B C 1
ATOM 2007 O O . PRO B 1 73 ? -6.434 -17.922 -2.594 1 96.88 73 PRO B O 1
ATOM 2010 N N . PRO B 1 74 ? -5.609 -16.234 -3.885 1 97.5 74 PRO B N 1
ATOM 2011 C CA . PRO B 1 74 ? -4.281 -16.422 -3.291 1 97.5 74 PRO B CA 1
ATOM 2012 C C . PRO B 1 74 ? -4.207 -15.922 -1.85 1 97.5 74 PRO B C 1
ATOM 2014 O O . PRO B 1 74 ? -5.066 -15.156 -1.411 1 97.5 74 PRO B O 1
ATOM 2017 N N . GLN B 1 75 ? -3.232 -16.344 -1.156 1 97.75 75 GLN B N 1
ATOM 2018 C CA . GLN B 1 75 ? -3.135 -16 0.261 1 97.75 75 GLN B CA 1
ATOM 2019 C C . GLN B 1 75 ? -2.969 -14.5 0.46 1 97.75 75 GLN B C 1
ATOM 2021 O O . GLN B 1 75 ? -3.461 -13.938 1.441 1 97.75 75 GLN B O 1
ATOM 2026 N N . TRP B 1 76 ? -2.178 -13.852 -0.45 1 98.12 76 TRP B N 1
ATOM 2027 C CA . TRP B 1 76 ? -2.008 -12.414 -0.279 1 98.12 76 TRP B CA 1
ATOM 2028 C C . TRP B 1 76 ? -3.334 -11.688 -0.462 1 98.12 76 TRP B C 1
ATOM 2030 O O . TRP B 1 76 ? -3.559 -10.633 0.142 1 98.12 76 TRP B O 1
ATOM 2040 N N . PHE B 1 77 ? -4.266 -12.234 -1.256 1 98.38 77 PHE B N 1
ATOM 2041 C CA . PHE B 1 77 ? -5.59 -11.633 -1.377 1 98.38 77 PHE B CA 1
ATOM 2042 C C . PHE B 1 77 ? -6.395 -11.836 -0.098 1 98.38 77 PHE B C 1
ATOM 2044 O O . PHE B 1 77 ? -7.113 -10.93 0.337 1 98.38 77 PHE B O 1
ATOM 2051 N N . ARG B 1 78 ? -6.297 -12.953 0.488 1 97.56 78 ARG B N 1
ATOM 2052 C CA . ARG B 1 78 ? -6.953 -13.18 1.771 1 97.56 78 ARG B CA 1
ATOM 2053 C C . ARG B 1 78 ? -6.441 -12.211 2.83 1 97.56 78 ARG B C 1
ATOM 2055 O O . ARG B 1 78 ? -7.207 -11.742 3.676 1 97.56 78 ARG B O 1
ATOM 2062 N N . ALA B 1 79 ? -5.176 -11.961 2.775 1 98.06 79 ALA B N 1
ATOM 2063 C CA . ALA B 1 79 ? -4.613 -10.969 3.686 1 98.06 79 ALA B CA 1
ATOM 2064 C C . ALA B 1 79 ? -5.207 -9.586 3.422 1 98.06 79 ALA B C 1
ATOM 2066 O O . ALA B 1 79 ? -5.438 -8.812 4.355 1 98.06 79 ALA B O 1
ATOM 2067 N N . TYR B 1 80 ? -5.426 -9.273 2.145 1 98.38 80 TYR B N 1
ATOM 2068 C CA . TYR B 1 80 ? -6.055 -8 1.801 1 98.38 80 TYR B CA 1
ATOM 2069 C C . TYR B 1 80 ? -7.469 -7.922 2.359 1 98.38 80 TYR B C 1
ATOM 2071 O O . TYR B 1 80 ? -7.91 -6.859 2.803 1 98.38 80 TYR B O 1
ATOM 2079 N N . ILE B 1 81 ? -8.18 -9.016 2.342 1 97.88 81 ILE B N 1
ATOM 2080 C CA . ILE B 1 81 ? -9.531 -9.055 2.898 1 97.88 81 ILE B CA 1
ATOM 2081 C C . ILE B 1 81 ? -9.477 -8.797 4.402 1 97.88 81 ILE B C 1
ATOM 2083 O O . ILE B 1 81 ? -10.289 -8.039 4.938 1 97.88 81 ILE B O 1
ATOM 2087 N N . LEU B 1 82 ? -8.555 -9.398 5.055 1 97.75 82 LEU B N 1
ATOM 2088 C CA . LEU B 1 82 ? -8.383 -9.164 6.48 1 97.75 82 LEU B CA 1
ATOM 2089 C C . LEU B 1 82 ? -8.055 -7.699 6.754 1 97.75 82 LEU B C 1
ATOM 2091 O O . LEU B 1 82 ? -8.562 -7.113 7.719 1 97.75 82 LEU B O 1
ATOM 2095 N N . MET B 1 83 ? -7.238 -7.164 5.922 1 97.44 83 MET B N 1
ATOM 2096 C CA . MET B 1 83 ? -6.902 -5.75 6.055 1 97.44 83 MET B CA 1
ATOM 2097 C C . MET B 1 83 ? -8.141 -4.879 5.859 1 97.44 83 MET B C 1
ATOM 2099 O O . MET B 1 83 ? -8.281 -3.84 6.508 1 97.44 83 MET B O 1
ATOM 2103 N N . GLU B 1 84 ? -8.992 -5.289 4.945 1 97.38 84 GLU B N 1
ATOM 2104 C CA . GLU B 1 84 ? -10.25 -4.566 4.785 1 97.38 84 GLU B CA 1
ATOM 2105 C C . GLU B 1 84 ? -11.07 -4.59 6.074 1 97.38 84 GLU B C 1
ATOM 2107 O O . GLU B 1 84 ? -11.594 -3.559 6.504 1 97.38 84 GLU B O 1
ATOM 2112 N N . ALA B 1 85 ? -11.109 -5.703 6.664 1 97.25 85 ALA B N 1
ATOM 2113 C CA . ALA B 1 85 ? -11.898 -5.863 7.875 1 97.25 85 ALA B CA 1
ATOM 2114 C C . ALA B 1 85 ? -11.312 -5.062 9.031 1 97.25 85 ALA B C 1
ATOM 2116 O O . ALA B 1 85 ? -12.031 -4.363 9.742 1 97.25 85 ALA B O 1
ATOM 2117 N N . PHE B 1 86 ? -10 -5.047 9.18 1 96.94 86 PHE B N 1
ATOM 2118 C CA . PHE B 1 86 ? -9.375 -4.52 10.383 1 96.94 86 PHE B CA 1
ATOM 2119 C C . PHE B 1 86 ? -8.922 -3.078 10.172 1 96.94 86 PHE B C 1
ATOM 2121 O O . PHE B 1 86 ? -8.656 -2.357 11.133 1 96.94 86 PHE B O 1
ATOM 2128 N N . TYR B 1 87 ? -8.852 -2.748 8.891 1 97.69 87 TYR B N 1
ATOM 2129 C CA . TYR B 1 87 ? -8.359 -1.392 8.664 1 97.69 87 TYR B CA 1
ATOM 2130 C C . TYR B 1 87 ? -9.359 -0.583 7.844 1 97.69 87 TYR B C 1
ATOM 2132 O O . TYR B 1 87 ? -9.773 0.503 8.25 1 97.69 87 TYR B O 1
ATOM 2140 N N . HIS B 1 88 ? -9.812 -1.06 6.719 1 97.5 88 HIS B N 1
ATOM 2141 C CA . HIS B 1 88 ? -10.656 -0.257 5.84 1 97.5 88 HIS B CA 1
ATOM 2142 C C . HIS B 1 88 ? -11.984 0.074 6.504 1 97.5 88 HIS B C 1
ATOM 2144 O O . HIS B 1 88 ? -12.523 1.169 6.316 1 97.5 88 HIS B O 1
ATOM 2150 N N . VAL B 1 89 ? -12.516 -0.876 7.238 1 98 89 VAL B N 1
ATOM 2151 C CA . VAL B 1 89 ? -13.812 -0.654 7.867 1 98 89 VAL B CA 1
ATOM 2152 C C . VAL B 1 89 ? -13.703 0.475 8.891 1 98 89 VAL B C 1
ATOM 2154 O O . VAL B 1 89 ? -14.367 1.507 8.758 1 98 89 VAL B O 1
ATOM 2157 N N . PRO B 1 90 ? -12.875 0.381 9.852 1 97.94 90 PRO B N 1
ATOM 2158 C CA . PRO B 1 90 ? -12.812 1.5 10.797 1 97.94 90 PRO B CA 1
ATOM 2159 C C . PRO B 1 90 ? -12.312 2.791 10.148 1 97.94 90 PRO B C 1
ATOM 2161 O O . PRO B 1 90 ? -12.758 3.881 10.516 1 97.94 90 PRO B O 1
ATOM 2164 N N . ALA B 1 91 ? -11.398 2.713 9.227 1 98.06 91 ALA B N 1
ATOM 2165 C CA . ALA B 1 91 ? -10.922 3.908 8.531 1 98.06 91 ALA B CA 1
ATOM 2166 C C . ALA B 1 91 ? -12.07 4.629 7.832 1 98.06 91 ALA B C 1
ATOM 2168 O O . ALA B 1 91 ? -12.133 5.863 7.844 1 98.06 91 ALA B O 1
ATOM 2169 N N . SER B 1 92 ? -12.922 3.857 7.195 1 98.5 92 SER B N 1
ATOM 2170 C CA . SER B 1 92 ? -14.055 4.449 6.496 1 98.5 92 SER B CA 1
ATOM 2171 C C . SER B 1 92 ? -14.953 5.227 7.453 1 98.5 92 SER B C 1
ATOM 2173 O O . SER B 1 92 ? -15.398 6.332 7.137 1 98.5 92 SER B O 1
ATOM 2175 N N . ILE B 1 93 ? -15.164 4.738 8.617 1 98.31 93 ILE B N 1
ATOM 2176 C CA . ILE B 1 93 ? -15.977 5.402 9.625 1 98.31 93 ILE B CA 1
ATOM 2177 C C . ILE B 1 93 ? -15.281 6.68 10.086 1 98.31 93 ILE B C 1
ATOM 2179 O O . ILE B 1 93 ? -15.906 7.742 10.172 1 98.31 93 ILE B O 1
ATOM 2183 N N . LEU B 1 94 ? -14.008 6.613 10.336 1 97.94 94 LEU B N 1
ATOM 2184 C CA . LEU B 1 94 ? -13.227 7.762 10.789 1 97.94 94 LEU B CA 1
ATOM 2185 C C . LEU B 1 94 ? -13.203 8.852 9.727 1 97.94 94 LEU B C 1
ATOM 2187 O O . LEU B 1 94 ? -13.25 10.047 10.055 1 97.94 94 LEU B O 1
ATOM 2191 N N . ILE B 1 95 ? -13.102 8.422 8.484 1 98.5 95 ILE B N 1
ATOM 2192 C CA . ILE B 1 95 ? -13.016 9.383 7.395 1 98.5 95 ILE B CA 1
ATOM 2193 C C . ILE B 1 95 ? -14.352 10.094 7.227 1 98.5 95 ILE B C 1
ATOM 2195 O O . ILE B 1 95 ? -14.398 11.32 7.09 1 98.5 95 ILE B O 1
ATOM 2199 N N . ILE B 1 96 ? -15.445 9.359 7.266 1 98.38 96 ILE B N 1
ATOM 2200 C CA . ILE B 1 96 ? -16.766 9.969 7.191 1 98.38 96 ILE B CA 1
ATOM 2201 C C . ILE B 1 96 ? -16.953 10.961 8.336 1 98.38 96 ILE B C 1
ATOM 2203 O O . ILE B 1 96 ? -17.328 12.109 8.117 1 98.38 96 ILE B O 1
ATOM 2207 N N . ARG B 1 97 ? -16.672 10.523 9.547 1 97.75 97 ARG B N 1
ATOM 2208 C CA . ARG B 1 97 ? -16.797 11.383 10.719 1 97.75 97 ARG B CA 1
ATOM 2209 C C . ARG B 1 97 ? -15.906 12.609 10.594 1 97.75 97 ARG B C 1
ATOM 2211 O O . ARG B 1 97 ? -16.312 13.711 10.969 1 97.75 97 ARG B O 1
ATOM 2218 N N . GLY B 1 98 ? -14.703 12.359 10.109 1 97.25 98 GLY B N 1
ATOM 2219 C CA . GLY B 1 98 ? -13.766 13.461 9.953 1 97.25 98 GLY B CA 1
ATOM 2220 C C . GLY B 1 98 ? -14.266 14.547 9.023 1 97.25 98 GLY B C 1
ATOM 2221 O O . GLY B 1 98 ? -14.133 15.734 9.32 1 97.25 98 GLY B O 1
ATOM 2222 N N . PHE B 1 99 ? -14.812 14.156 7.941 1 97 99 PHE B N 1
ATOM 2223 C CA . PHE B 1 99 ? -15.336 15.141 7.004 1 97 99 PHE B CA 1
ATOM 2224 C C . PHE B 1 99 ? -16.562 15.836 7.578 1 97 99 PHE B C 1
ATOM 2226 O O . PHE B 1 99 ? -16.75 17.047 7.387 1 97 99 PHE B O 1
ATOM 2233 N N . LEU B 1 100 ? -17.438 15.133 8.297 1 96.31 100 LEU B N 1
ATOM 2234 C CA . LEU B 1 100 ? -18.641 15.703 8.891 1 96.31 100 LEU B CA 1
ATOM 2235 C C . LEU B 1 100 ? -18.281 16.719 9.977 1 96.31 100 LEU B C 1
ATOM 2237 O O . LEU B 1 100 ? -18.969 17.734 10.141 1 96.31 100 LEU B O 1
ATOM 2241 N N . LYS B 1 101 ? -17.172 16.484 10.656 1 95.94 101 LYS B N 1
ATOM 2242 C CA . LYS B 1 101 ? -16.766 17.359 11.758 1 95.94 101 LYS B CA 1
ATOM 2243 C C . LYS B 1 101 ? -15.742 18.391 11.281 1 95.94 101 LYS B C 1
ATOM 2245 O O . LYS B 1 101 ? -15.211 19.156 12.094 1 95.94 101 LYS B O 1
ATOM 2250 N N . GLU B 1 102 ? -15.383 18.344 10.055 1 93.56 102 GLU B N 1
ATOM 2251 C CA . GLU B 1 102 ? -14.414 19.25 9.453 1 93.56 102 GLU B CA 1
ATOM 2252 C C . GLU B 1 102 ? -13.078 19.188 10.18 1 93.56 102 GLU B C 1
ATOM 2254 O O . GLU B 1 102 ? -12.492 20.234 10.508 1 93.56 102 GLU B O 1
ATOM 2259 N N . ASP B 1 103 ? -12.742 18.016 10.531 1 93 103 ASP B N 1
ATOM 2260 C CA . ASP B 1 103 ? -11.445 17.734 11.133 1 93 103 ASP B CA 1
ATOM 2261 C C . ASP B 1 103 ? -10.328 17.766 10.086 1 93 103 ASP B C 1
ATOM 2263 O O . ASP B 1 103 ? -10.352 16.984 9.141 1 93 103 ASP B O 1
ATOM 2267 N N . ALA B 1 104 ? -9.375 18.578 10.258 1 91 104 ALA B N 1
ATOM 2268 C CA . ALA B 1 104 ? -8.289 18.734 9.297 1 91 104 ALA B CA 1
ATOM 2269 C C . ALA B 1 104 ? -7.449 17.469 9.211 1 91 104 ALA B C 1
ATOM 2271 O O . ALA B 1 104 ? -6.836 17.188 8.18 1 91 104 ALA B O 1
ATOM 2272 N N . PHE B 1 105 ? -7.445 16.719 10.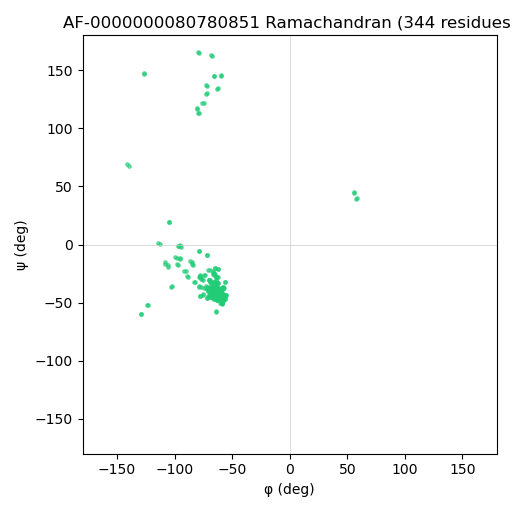258 1 95.56 105 PHE B N 1
ATOM 2273 C CA . PHE B 1 105 ? -6.633 15.508 10.312 1 95.56 105 PHE B CA 1
ATOM 2274 C C . PHE B 1 105 ? -7.215 14.422 9.422 1 95.56 105 PHE B C 1
ATOM 2276 O O . PHE B 1 105 ? -6.559 13.414 9.148 1 95.56 105 PHE B O 1
ATOM 2283 N N . VAL B 1 106 ? -8.391 14.57 8.867 1 97.38 106 VAL B N 1
ATOM 2284 C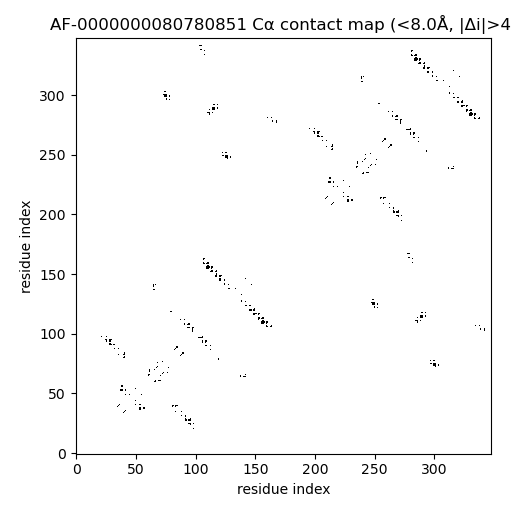 CA . VAL B 1 106 ? -9.031 13.586 8 1 97.38 106 VAL B CA 1
ATOM 2285 C C . VAL B 1 106 ? -8.188 13.383 6.742 1 97.38 106 VAL B C 1
ATOM 2287 O O . VAL B 1 106 ? -8.172 12.297 6.168 1 97.38 106 VAL B O 1
ATOM 2290 N N . SER B 1 107 ? -7.445 14.406 6.34 1 97.94 107 SER B N 1
ATOM 2291 C CA . SER B 1 107 ? -6.594 14.305 5.16 1 97.94 107 SER B CA 1
ATOM 2292 C C . SER B 1 107 ? -5.516 13.242 5.344 1 97.94 107 SER B C 1
ATOM 2294 O O . SER B 1 107 ? -5.141 12.562 4.391 1 97.94 107 SER B O 1
ATOM 2296 N N . VAL B 1 108 ? -5.031 13.062 6.535 1 98.38 108 VAL B N 1
ATOM 2297 C CA . VAL B 1 108 ? -4.023 12.047 6.816 1 98.38 108 VAL B CA 1
ATOM 2298 C C . VAL B 1 108 ? -4.652 10.656 6.75 1 98.38 108 VAL B C 1
ATOM 2300 O O . VAL B 1 108 ? -4.102 9.742 6.125 1 98.38 108 VAL B O 1
ATOM 2303 N N . HIS B 1 109 ? -5.824 10.508 7.391 1 98.5 109 HIS B N 1
ATOM 2304 C CA . HIS B 1 109 ? -6.527 9.227 7.332 1 98.5 109 HIS B CA 1
ATOM 2305 C C . HIS B 1 109 ? -6.824 8.828 5.895 1 98.5 109 HIS B C 1
ATOM 2307 O O . HIS B 1 109 ? -6.566 7.684 5.5 1 98.5 109 HIS B O 1
ATOM 2313 N N . LEU B 1 110 ? -7.359 9.781 5.156 1 98.81 110 LEU B N 1
ATOM 2314 C CA . LEU B 1 110 ? -7.758 9.469 3.791 1 98.81 110 LEU B CA 1
ATOM 2315 C C . LEU B 1 110 ? -6.535 9.227 2.908 1 98.81 110 LEU B C 1
ATOM 2317 O O . LEU B 1 110 ? -6.574 8.398 1.996 1 98.81 110 LEU B O 1
ATOM 2321 N N . LEU B 1 111 ? -5.43 9.883 3.166 1 98.75 111 LEU B N 1
ATOM 2322 C CA . LEU B 1 111 ? -4.199 9.648 2.418 1 98.75 111 LEU B CA 1
ATOM 2323 C C . LEU B 1 111 ? -3.707 8.219 2.623 1 98.75 111 LEU B C 1
ATOM 2325 O O . LEU B 1 111 ? -3.379 7.527 1.657 1 98.75 111 LEU B O 1
ATOM 2329 N N . VAL B 1 112 ? -3.645 7.754 3.83 1 98.81 112 VAL B N 1
ATOM 2330 C CA . VAL B 1 112 ? -3.189 6.406 4.141 1 98.81 112 VAL B CA 1
ATOM 2331 C C . VAL B 1 112 ? -4.098 5.383 3.461 1 98.81 112 VAL B C 1
ATOM 2333 O O . VAL B 1 112 ? -3.615 4.441 2.826 1 98.81 112 VAL B O 1
ATOM 2336 N N . TRP B 1 113 ? -5.402 5.605 3.604 1 98.69 113 TRP B N 1
ATOM 2337 C CA . TRP B 1 113 ? -6.367 4.723 2.961 1 98.69 113 TRP B CA 1
ATOM 2338 C C . TRP B 1 113 ? -6.152 4.688 1.451 1 98.69 113 TRP B C 1
ATOM 2340 O O . TRP B 1 113 ? -6.191 3.619 0.836 1 98.69 113 TRP B O 1
ATOM 2350 N N . ALA B 1 114 ? -5.969 5.836 0.879 1 98.81 114 ALA B N 1
ATOM 2351 C CA . ALA B 1 114 ? -5.836 5.965 -0.57 1 98.81 114 ALA B CA 1
ATOM 2352 C C . ALA B 1 114 ? -4.609 5.211 -1.077 1 98.81 114 ALA B C 1
ATOM 2354 O O . ALA B 1 114 ? -4.668 4.535 -2.105 1 98.81 114 ALA B O 1
ATOM 2355 N N . VAL B 1 115 ? -3.506 5.336 -0.389 1 98.5 115 VAL B N 1
ATOM 2356 C CA . VAL B 1 115 ? -2.293 4.617 -0.771 1 98.5 115 VAL B CA 1
ATOM 2357 C C . VAL B 1 115 ? -2.531 3.113 -0.676 1 98.5 115 VAL B C 1
ATOM 2359 O O . VAL B 1 115 ? -2.186 2.365 -1.594 1 98.5 115 VAL B O 1
ATOM 2362 N N . GLN B 1 116 ? -3.104 2.727 0.428 1 98.38 116 GLN B N 1
ATOM 2363 C CA . GLN B 1 116 ? -3.387 1.311 0.638 1 98.38 116 GLN B CA 1
ATOM 2364 C C . GLN B 1 116 ? -4.324 0.771 -0.438 1 98.38 116 GLN B C 1
ATOM 2366 O O . GLN B 1 116 ? -4.043 -0.258 -1.055 1 98.38 116 GLN B O 1
ATOM 2371 N N . ALA B 1 117 ? -5.398 1.485 -0.694 1 98.38 117 ALA B N 1
ATOM 2372 C CA . ALA B 1 117 ? -6.398 1.032 -1.659 1 98.38 117 ALA B CA 1
ATOM 2373 C C . ALA B 1 117 ? -5.824 1.01 -3.072 1 98.38 117 ALA B C 1
ATOM 2375 O O . ALA B 1 117 ? -6.086 0.083 -3.842 1 98.38 117 ALA B O 1
ATOM 2376 N N . SER B 1 118 ? -5.074 2 -3.416 1 98.5 118 SER B N 1
ATOM 2377 C CA . SER B 1 118 ? -4.469 2.051 -4.742 1 98.5 118 SER B CA 1
ATOM 2378 C C . SER B 1 118 ? -3.521 0.876 -4.965 1 98.5 118 SER B C 1
ATOM 2380 O O . SER B 1 118 ? -3.576 0.214 -6.004 1 98.5 118 SER B O 1
ATOM 2382 N N . LEU B 1 119 ? -2.732 0.615 -3.965 1 98.5 119 LEU B N 1
ATOM 2383 C CA . LEU B 1 119 ? -1.719 -0.424 -4.113 1 98.5 119 LEU B CA 1
ATOM 2384 C C . LEU B 1 119 ? -2.361 -1.805 -4.184 1 98.5 119 LEU B C 1
ATOM 2386 O O . LEU B 1 119 ? -1.976 -2.631 -5.012 1 98.5 119 LEU B O 1
ATOM 2390 N N . THR B 1 120 ? -3.309 -2.078 -3.322 1 98.5 120 THR B N 1
ATOM 2391 C CA . THR B 1 120 ? -3.953 -3.387 -3.338 1 98.5 120 THR B CA 1
ATOM 2392 C C . THR B 1 120 ? -4.738 -3.588 -4.633 1 98.5 120 THR B C 1
ATOM 2394 O O . THR B 1 120 ? -4.699 -4.668 -5.227 1 98.5 120 THR B O 1
ATOM 2397 N N . THR B 1 121 ? -5.422 -2.531 -5.098 1 98.62 121 THR B N 1
ATOM 2398 C CA . THR B 1 121 ? -6.18 -2.643 -6.34 1 98.62 121 THR B CA 1
ATOM 2399 C C . THR B 1 121 ? -5.242 -2.797 -7.535 1 98.62 121 THR B C 1
ATOM 2401 O O . THR B 1 121 ? -5.508 -3.584 -8.445 1 98.62 121 THR B O 1
ATOM 2404 N N . LEU B 1 122 ? -4.164 -2.08 -7.516 1 98.62 122 LEU B N 1
ATOM 2405 C CA . LEU B 1 122 ? -3.178 -2.221 -8.578 1 98.62 122 LEU B CA 1
ATOM 2406 C C . LEU B 1 122 ? -2.629 -3.643 -8.633 1 98.62 122 LEU B C 1
ATOM 2408 O O . LEU B 1 122 ? -2.502 -4.227 -9.711 1 98.62 122 LEU B O 1
ATOM 2412 N N . THR B 1 123 ? -2.266 -4.16 -7.461 1 98.75 123 THR B N 1
ATOM 2413 C CA . THR B 1 123 ? -1.76 -5.527 -7.387 1 98.75 123 THR B CA 1
ATOM 2414 C C . THR B 1 123 ? -2.758 -6.508 -7.996 1 98.75 123 THR B C 1
ATOM 2416 O O . THR B 1 123 ? -2.381 -7.367 -8.797 1 98.75 123 THR B O 1
ATOM 2419 N N . CYS B 1 124 ? -4.027 -6.332 -7.691 1 98.69 124 CYS B N 1
ATOM 2420 C CA . CYS B 1 124 ? -5.066 -7.211 -8.219 1 98.69 124 CYS B CA 1
ATOM 2421 C C . CYS B 1 124 ? -5.164 -7.09 -9.734 1 98.69 124 CYS B C 1
ATOM 2423 O O . CYS B 1 124 ? -5.219 -8.102 -10.438 1 98.69 124 CYS B O 1
ATOM 2425 N N . LEU B 1 125 ? -5.148 -5.887 -10.203 1 98.75 125 LEU B N 1
ATOM 2426 C CA . LEU B 1 125 ? -5.332 -5.68 -11.641 1 98.75 125 LEU B CA 1
ATOM 2427 C C . LEU B 1 125 ? -4.148 -6.238 -12.422 1 98.75 125 LEU B C 1
ATOM 2429 O O . LEU B 1 125 ? -4.332 -6.848 -13.477 1 98.75 125 LEU B O 1
ATOM 2433 N N . VAL B 1 126 ? -2.973 -6.055 -11.922 1 98.62 126 VAL B N 1
ATOM 2434 C CA . VAL B 1 126 ? -1.79 -6.598 -12.586 1 98.62 126 VAL B CA 1
ATOM 2435 C C . VAL B 1 126 ? -1.855 -8.125 -12.586 1 98.62 126 VAL B C 1
ATOM 2437 O O . VAL B 1 126 ? -1.519 -8.766 -13.586 1 98.62 126 VAL B O 1
ATOM 2440 N N . ASP B 1 127 ? -2.293 -8.648 -11.5 1 98.62 127 ASP B N 1
ATOM 2441 C CA . ASP B 1 127 ? -2.438 -10.102 -11.414 1 98.62 127 ASP B CA 1
ATOM 2442 C C . ASP B 1 127 ? -3.502 -10.609 -12.383 1 98.62 127 ASP B C 1
ATOM 2444 O O . ASP B 1 127 ? -3.299 -11.609 -13.07 1 98.62 127 ASP B O 1
ATOM 2448 N N . VAL B 1 128 ? -4.586 -9.945 -12.5 1 98.62 128 VAL B N 1
ATOM 2449 C CA . VAL B 1 128 ? -5.672 -10.297 -13.414 1 98.62 128 VAL B CA 1
ATOM 2450 C C . VAL B 1 128 ? -5.141 -10.383 -14.844 1 98.62 128 VAL B C 1
ATOM 2452 O O . VAL B 1 128 ? -5.402 -11.359 -15.547 1 98.62 128 VAL B O 1
ATOM 2455 N N . TRP B 1 129 ? -4.371 -9.484 -15.188 1 98.62 129 TRP B N 1
ATOM 2456 C CA . TRP B 1 129 ? -3.916 -9.422 -16.578 1 98.62 129 TRP B CA 1
ATOM 2457 C C . TRP B 1 129 ? -2.809 -10.438 -16.828 1 98.62 129 TRP B C 1
ATOM 2459 O O . TRP B 1 129 ? -2.393 -10.641 -17.969 1 98.62 129 TRP B O 1
ATOM 2469 N N . ASP B 1 130 ? -2.383 -11.094 -15.75 1 97.88 130 ASP B N 1
ATOM 2470 C CA . ASP B 1 130 ? -1.375 -12.141 -15.883 1 97.88 130 ASP B CA 1
ATOM 2471 C C . ASP B 1 130 ? -2.025 -13.516 -15.977 1 97.88 130 ASP B C 1
ATOM 2473 O O . ASP B 1 130 ? -1.356 -14.508 -16.281 1 97.88 130 ASP B O 1
ATOM 2477 N N . TRP B 1 131 ? -3.314 -13.586 -15.695 1 97.75 131 TRP B N 1
ATOM 2478 C CA . TRP B 1 131 ? -4.012 -14.859 -15.773 1 97.75 131 TRP B CA 1
ATOM 2479 C C . TRP B 1 131 ? -4.012 -15.391 -17.203 1 97.75 131 TRP B C 1
ATOM 2481 O O . TRP B 1 131 ? -4.293 -14.656 -18.156 1 97.75 131 TRP B O 1
ATOM 2491 N N . THR B 1 132 ? -3.705 -16.656 -17.344 1 97.69 132 THR B N 1
ATOM 2492 C CA . THR B 1 132 ? -3.617 -17.234 -18.672 1 97.69 132 THR B CA 1
ATOM 2493 C C . THR B 1 132 ? -4.906 -17.969 -19.031 1 97.69 132 THR B C 1
ATOM 2495 O O . THR B 1 132 ? -5.133 -18.312 -20.188 1 97.69 132 THR B O 1
ATOM 2498 N N . ASP B 1 133 ? -5.738 -18.172 -18.078 1 98 133 ASP B N 1
ATOM 2499 C CA . ASP B 1 133 ? -6.941 -18.969 -18.297 1 98 133 ASP B CA 1
ATOM 2500 C C . ASP B 1 133 ? -8.18 -18.078 -18.391 1 98 133 ASP B C 1
ATOM 2502 O O . ASP B 1 133 ? -9.297 -18.531 -18.141 1 98 133 ASP B O 1
ATOM 2506 N N . ARG B 1 134 ? -7.984 -16.766 -18.672 1 98.12 134 ARG B N 1
ATOM 2507 C CA . ARG B 1 134 ? -9.07 -15.82 -18.891 1 98.12 134 ARG B CA 1
ATOM 2508 C C . ARG B 1 134 ? -8.906 -15.086 -20.219 1 98.12 134 ARG B C 1
ATOM 2510 O O . ARG B 1 134 ? -7.781 -14.781 -20.625 1 98.12 134 ARG B O 1
ATOM 2517 N N . THR B 1 135 ? -10.086 -14.773 -20.828 1 98.12 135 THR B N 1
ATOM 2518 C CA . THR B 1 135 ? -10.078 -14.062 -22.094 1 98.12 135 THR B CA 1
ATOM 2519 C C . THR B 1 135 ? -9.836 -12.57 -21.891 1 98.12 135 THR B C 1
ATOM 2521 O O . THR B 1 135 ? -9.906 -12.078 -20.75 1 98.12 135 THR B O 1
ATOM 2524 N N . PHE B 1 136 ? -9.5 -11.867 -23 1 98.19 136 PHE B N 1
ATOM 2525 C CA . PHE B 1 136 ? -9.328 -10.422 -22.969 1 98.19 136 PHE B CA 1
ATOM 2526 C C . PHE B 1 136 ? -10.602 -9.742 -22.469 1 98.19 136 PHE B C 1
ATOM 2528 O O . PHE B 1 136 ? -10.539 -8.781 -21.703 1 98.19 136 PHE B O 1
ATOM 2535 N N . GLU B 1 137 ? -11.734 -10.266 -22.859 1 98 137 GLU B N 1
ATOM 2536 C CA . GLU B 1 137 ? -13.016 -9.68 -22.469 1 98 137 GLU B CA 1
ATOM 2537 C C . GLU B 1 137 ? -13.266 -9.844 -20.969 1 98 137 GLU B C 1
ATOM 2539 O O . GLU B 1 137 ? -13.727 -8.914 -20.312 1 98 137 GLU B O 1
ATOM 2544 N N . GLU B 1 138 ? -12.961 -11.023 -20.453 1 98.06 138 GLU B N 1
ATOM 2545 C CA . GLU B 1 138 ? -13.117 -11.266 -19.031 1 98.06 138 GLU B CA 1
ATOM 2546 C C . GLU B 1 138 ? -12.203 -10.359 -18.219 1 98.06 138 GLU B C 1
ATOM 2548 O O . GLU B 1 138 ? -12.633 -9.758 -17.219 1 98.06 138 GLU B O 1
ATOM 2553 N N . LYS B 1 139 ? -10.992 -10.203 -18.688 1 98.56 139 LYS B N 1
ATOM 2554 C CA . LYS B 1 139 ? -10.031 -9.352 -17.984 1 98.56 139 LYS B CA 1
ATOM 2555 C C . LYS B 1 139 ? -10.414 -7.883 -18.078 1 98.56 139 LYS B C 1
ATOM 2557 O O . LYS B 1 139 ? -10.266 -7.133 -17.109 1 98.56 139 LYS B O 1
ATOM 2562 N N . SER B 1 140 ? -10.922 -7.516 -19.203 1 98.38 140 SER B N 1
ATOM 2563 C CA . SER B 1 140 ? -11.375 -6.145 -19.391 1 98.38 140 SER B CA 1
ATOM 2564 C C . SER B 1 140 ? -12.578 -5.84 -18.5 1 98.38 140 SER B C 1
ATOM 2566 O O . SER B 1 140 ? -12.688 -4.742 -17.953 1 98.38 140 SER B O 1
ATOM 2568 N N . SER B 1 141 ? -13.492 -6.781 -18.375 1 98.19 141 SER B N 1
ATOM 2569 C CA . SER B 1 141 ? -14.641 -6.598 -17.5 1 98.19 141 SER B CA 1
ATOM 2570 C C . SER B 1 141 ? -14.211 -6.395 -16.047 1 98.19 141 SER B C 1
ATOM 2572 O O . SER B 1 141 ? -14.75 -5.535 -15.352 1 98.19 141 SER B O 1
ATOM 2574 N N . LEU B 1 142 ? -13.234 -7.156 -15.633 1 98.25 142 LEU B N 1
ATOM 2575 C CA . LEU B 1 142 ? -12.703 -6.996 -14.281 1 98.25 142 LEU B CA 1
ATOM 2576 C C . LEU B 1 142 ? -11.992 -5.656 -14.133 1 98.25 142 LEU B C 1
ATOM 2578 O O . LEU B 1 142 ? -12.062 -5.023 -13.078 1 98.25 142 LEU B O 1
ATOM 2582 N N . THR B 1 143 ? -11.289 -5.238 -15.211 1 98.62 143 THR B N 1
ATOM 2583 C CA . THR B 1 143 ? -10.617 -3.943 -15.18 1 98.62 143 THR B CA 1
ATOM 2584 C C . THR B 1 143 ? -11.633 -2.812 -15.016 1 98.62 143 THR B C 1
ATOM 2586 O O . THR B 1 143 ? -11.375 -1.852 -14.281 1 98.62 143 THR B O 1
ATOM 2589 N N . LEU B 1 144 ? -12.734 -2.959 -15.656 1 97.69 144 LEU B N 1
ATOM 2590 C CA . LEU B 1 144 ? -13.781 -1.946 -15.539 1 97.69 144 LEU B CA 1
ATOM 2591 C C . LEU B 1 144 ? -14.398 -1.962 -14.141 1 97.69 144 LEU B C 1
ATOM 2593 O O . LEU B 1 144 ? -14.875 -0.931 -13.656 1 97.69 144 LEU B O 1
ATOM 2597 N N . LEU B 1 145 ? -14.398 -3.123 -13.562 1 96 145 LEU B N 1
ATOM 2598 C CA . LEU B 1 145 ? -14.961 -3.252 -12.219 1 96 145 LEU B CA 1
ATOM 2599 C C . LEU B 1 145 ? -14 -2.682 -11.172 1 96 145 LEU B C 1
ATOM 2601 O O . LEU B 1 145 ? -14.43 -1.986 -10.25 1 96 145 LEU B O 1
ATOM 2605 N N . TYR B 1 146 ? -12.68 -2.941 -11.25 1 97.38 146 TYR B N 1
ATOM 2606 C CA . TYR B 1 146 ? -11.664 -2.541 -10.281 1 97.38 146 TYR B CA 1
ATOM 2607 C C . TYR B 1 146 ? -11.125 -1.154 -10.602 1 97.38 146 TYR B C 1
ATOM 2609 O O . TYR B 1 146 ? -10.68 -0.429 -9.703 1 97.38 146 TYR B O 1
ATOM 2617 N N . GLY B 1 147 ? -11.164 -0.811 -11.82 1 97.62 147 GLY B N 1
ATOM 2618 C CA . GLY B 1 147 ? -10.523 0.391 -12.336 1 97.62 147 GLY B CA 1
ATOM 2619 C C . GLY B 1 147 ? -11.008 1.658 -11.656 1 97.62 147 GLY B C 1
ATOM 2620 O O . GLY B 1 147 ? -10.203 2.496 -11.242 1 97.62 147 GLY B O 1
ATOM 2621 N N . PRO B 1 148 ? -12.289 1.834 -11.516 1 96.75 148 PRO B N 1
ATOM 2622 C CA . PRO B 1 148 ? -12.805 3.027 -10.844 1 96.75 148 PRO B CA 1
ATOM 2623 C C . PRO B 1 148 ? -12.305 3.156 -9.406 1 96.75 148 PRO B C 1
ATOM 2625 O O . PRO B 1 148 ? -12.047 4.27 -8.938 1 96.75 148 PRO B O 1
ATOM 2628 N N . TYR B 1 149 ? -12.18 2.084 -8.711 1 96.62 149 TYR B N 1
ATOM 2629 C CA . TYR B 1 149 ? -11.641 2.111 -7.355 1 96.62 149 TYR B CA 1
ATOM 2630 C C . TYR B 1 149 ? -10.188 2.566 -7.359 1 96.62 149 TYR B C 1
ATOM 2632 O O . TYR B 1 149 ? -9.766 3.33 -6.484 1 96.62 149 TYR B O 1
ATOM 2640 N N . LEU B 1 150 ? -9.461 2.096 -8.328 1 98.5 150 LEU B N 1
ATOM 2641 C CA . LEU B 1 150 ? -8.062 2.508 -8.445 1 98.5 150 LEU B CA 1
ATOM 2642 C C . LEU B 1 150 ? -7.965 3.994 -8.773 1 98.5 150 LEU B C 1
ATOM 2644 O O . LEU B 1 150 ? -7.203 4.727 -8.141 1 98.5 150 LEU B O 1
ATOM 2648 N N . ALA B 1 151 ? -8.773 4.43 -9.758 1 98.31 151 ALA B N 1
ATOM 2649 C CA . ALA B 1 151 ? -8.766 5.836 -10.148 1 98.31 151 ALA B CA 1
ATOM 2650 C C . ALA B 1 151 ? -9.164 6.734 -8.984 1 98.31 151 ALA B C 1
ATOM 2652 O O . ALA B 1 151 ? -8.492 7.73 -8.703 1 98.31 151 ALA B O 1
ATOM 2653 N N . PHE B 1 152 ? -10.227 6.34 -8.297 1 98.31 152 PHE B N 1
ATOM 2654 C CA . PHE B 1 152 ? -10.703 7.125 -7.168 1 98.31 152 PHE B CA 1
ATOM 2655 C C . PHE B 1 152 ? -9.633 7.234 -6.094 1 98.31 152 PHE B C 1
ATOM 2657 O O . PHE B 1 152 ? -9.367 8.32 -5.578 1 98.31 152 PHE B O 1
ATOM 2664 N N . SER B 1 153 ? -9.055 6.098 -5.688 1 98.5 153 SER B N 1
ATOM 2665 C CA . SER B 1 153 ? -8.086 6.098 -4.594 1 98.5 153 SER B CA 1
ATOM 2666 C C . SER B 1 153 ? -6.852 6.914 -4.949 1 98.5 153 SER B C 1
ATOM 2668 O O . SER B 1 153 ? -6.32 7.645 -4.109 1 98.5 153 SER B O 1
ATOM 2670 N N . VAL B 1 154 ? -6.398 6.863 -6.18 1 98.62 154 VAL B N 1
ATOM 2671 C CA . VAL B 1 154 ? -5.234 7.633 -6.598 1 98.62 154 VAL B CA 1
ATOM 2672 C C . VAL B 1 154 ? -5.555 9.125 -6.555 1 98.62 154 VAL B C 1
ATOM 2674 O O . VAL B 1 154 ? -4.785 9.914 -6.004 1 98.62 154 VAL B O 1
ATOM 2677 N N . LEU B 1 155 ? -6.688 9.523 -7.07 1 98.56 155 LEU B N 1
ATOM 2678 C CA . LEU B 1 155 ? -7.074 10.93 -7.109 1 98.56 155 LEU B CA 1
ATOM 2679 C C . LEU B 1 155 ? -7.32 11.461 -5.703 1 98.56 155 LEU B C 1
ATOM 2681 O O . LEU B 1 155 ? -6.945 12.594 -5.391 1 98.56 155 LEU B O 1
ATOM 2685 N N . ALA B 1 156 ? -7.973 10.648 -4.906 1 98.62 156 ALA B N 1
ATOM 2686 C CA . ALA B 1 156 ? -8.188 11.047 -3.518 1 98.62 156 ALA B CA 1
ATOM 2687 C C . ALA B 1 156 ? -6.855 11.258 -2.799 1 98.62 156 ALA B C 1
ATOM 2689 O O . ALA B 1 156 ? -6.688 12.219 -2.049 1 98.62 156 ALA B O 1
ATOM 2690 N N . GLY B 1 157 ? -5.926 10.328 -3.025 1 98.62 157 GLY B N 1
ATOM 2691 C CA . GLY B 1 157 ? -4.605 10.469 -2.43 1 98.62 157 GLY B CA 1
ATOM 2692 C C . GLY B 1 157 ? -3.896 11.742 -2.85 1 98.62 157 GLY B C 1
ATOM 2693 O O . GLY B 1 157 ? -3.299 12.43 -2.018 1 98.62 157 GLY B O 1
ATOM 2694 N N . LEU B 1 158 ? -3.953 12.039 -4.102 1 98.44 158 LEU B N 1
ATOM 2695 C CA . LEU B 1 158 ? -3.33 13.258 -4.609 1 98.44 158 LEU B CA 1
ATOM 2696 C C . LEU B 1 158 ? -3.988 14.492 -4.012 1 98.44 158 LEU B C 1
ATOM 2698 O O . LEU B 1 158 ? -3.305 15.453 -3.654 1 98.44 158 LEU B O 1
ATOM 2702 N N . ASP B 1 159 ? -5.277 14.484 -3.898 1 98.25 159 ASP B N 1
ATOM 2703 C CA . ASP B 1 159 ? -5.992 15.602 -3.289 1 98.25 159 ASP B CA 1
ATOM 2704 C C . ASP B 1 159 ? -5.555 15.812 -1.842 1 98.25 159 ASP B C 1
ATOM 2706 O O . ASP B 1 159 ? -5.262 16.938 -1.434 1 98.25 159 ASP B O 1
ATOM 2710 N N . MET B 1 160 ? -5.512 14.719 -1.12 1 98.19 160 MET B N 1
ATOM 2711 C CA . MET B 1 160 ? -5.117 14.844 0.28 1 98.19 160 MET B CA 1
ATOM 2712 C C . MET B 1 160 ? -3.676 15.32 0.399 1 98.19 160 MET B C 1
ATOM 2714 O O . MET B 1 160 ? -3.35 16.109 1.285 1 98.19 160 MET B O 1
ATOM 2718 N N . PHE B 1 161 ? -2.869 14.828 -0.468 1 97.69 161 PHE B N 1
ATOM 2719 C CA . PHE B 1 161 ? -1.473 15.25 -0.467 1 97.69 161 PHE B CA 1
ATOM 2720 C C . PHE B 1 161 ? -1.362 16.75 -0.685 1 97.69 161 PHE B C 1
ATOM 2722 O O . PHE B 1 161 ? -0.611 17.438 0.017 1 97.69 161 PHE B O 1
ATOM 2729 N N . CYS B 1 162 ? -2.119 17.281 -1.587 1 96.62 162 CYS B N 1
ATOM 2730 C CA . CYS B 1 162 ? -2.123 18.703 -1.887 1 96.62 162 CYS B CA 1
ATOM 2731 C C . CYS B 1 162 ? -2.686 19.5 -0.719 1 96.62 162 CYS B C 1
ATOM 2733 O O . CYS B 1 162 ? -2.164 20.578 -0.384 1 96.62 162 CYS B O 1
ATOM 2735 N N . ARG B 1 163 ? -3.705 19.031 -0.147 1 95.25 163 ARG B N 1
ATOM 2736 C CA . ARG B 1 163 ? -4.277 19.719 1.005 1 95.25 163 ARG B CA 1
ATOM 2737 C C . ARG B 1 163 ? -3.266 19.812 2.143 1 95.25 163 ARG B C 1
ATOM 2739 O O . ARG B 1 163 ? -3.143 20.859 2.785 1 95.25 163 ARG B O 1
ATOM 2746 N N . LEU B 1 164 ? -2.576 18.719 2.338 1 96 164 LEU B N 1
ATOM 2747 C CA . LEU B 1 164 ? -1.575 18.703 3.398 1 96 164 LEU B CA 1
ATOM 2748 C C . LEU B 1 164 ? -0.417 19.641 3.07 1 96 164 LEU B C 1
ATOM 2750 O O . LEU B 1 164 ? 0.107 20.312 3.953 1 96 164 LEU B O 1
ATOM 2754 N N . ARG B 1 165 ? -0.032 19.672 1.839 1 94.5 165 ARG B N 1
ATOM 2755 C CA . ARG B 1 165 ? 1.024 20.578 1.415 1 94.5 165 ARG B CA 1
ATOM 2756 C C . ARG B 1 165 ? 0.632 22.031 1.678 1 94.5 165 ARG B C 1
ATOM 2758 O O . ARG B 1 165 ? 1.458 22.828 2.123 1 94.5 165 ARG B O 1
ATOM 2765 N N . ARG B 1 166 ? -0.583 22.312 1.426 1 91.31 166 ARG B N 1
ATOM 2766 C CA . ARG B 1 166 ? -1.089 23.656 1.663 1 91.31 166 ARG B CA 1
ATOM 2767 C C . ARG B 1 166 ? -1.093 23.984 3.152 1 91.31 166 ARG B C 1
ATOM 2769 O O . ARG B 1 166 ? -0.75 25.109 3.549 1 91.31 166 ARG B O 1
ATOM 2776 N N . THR B 1 167 ? -1.472 23.047 3.871 1 87.56 167 THR B N 1
ATOM 2777 C CA . THR B 1 167 ? -1.522 23.25 5.316 1 87.56 167 THR B CA 1
ATOM 2778 C C . THR B 1 167 ? -0.128 23.516 5.875 1 87.56 167 THR B C 1
ATOM 2780 O O . THR B 1 167 ? 0.044 24.375 6.746 1 87.56 167 THR B O 1
ATOM 2783 N N . PHE B 1 168 ? 0.892 22.844 5.426 1 87.81 168 PHE B N 1
ATOM 2784 C CA . PHE B 1 168 ? 2.258 22.984 5.91 1 87.81 168 PHE B CA 1
ATOM 2785 C C . PHE B 1 168 ? 2.947 24.172 5.242 1 87.81 168 PHE B C 1
ATOM 2787 O O . PHE B 1 168 ? 3.926 24.703 5.77 1 87.81 168 PHE B O 1
ATOM 2794 N N . GLY B 1 169 ? 2.645 24.484 4.039 1 76.75 169 GLY B N 1
ATOM 2795 C CA . GLY B 1 169 ? 3.164 25.688 3.41 1 76.75 169 GLY B CA 1
ATOM 2796 C C . GLY B 1 169 ? 2.686 26.969 4.078 1 76.75 169 GLY B C 1
ATOM 2797 O O . GLY B 1 169 ? 3.416 27.953 4.125 1 76.75 169 GLY B O 1
ATOM 2798 N N . LYS B 1 170 ? 1.586 27.078 4.523 1 62.66 170 LYS B N 1
ATOM 2799 C CA . LYS B 1 170 ? 1.054 28.234 5.234 1 62.66 170 LYS B CA 1
ATOM 2800 C C . LYS B 1 170 ? 1.729 28.406 6.594 1 62.66 170 LYS B C 1
ATOM 2802 O O . LYS B 1 170 ? 1.942 29.531 7.047 1 62.66 170 LYS B O 1
ATOM 2807 N N . SER B 1 171 ? 2.078 27.375 7.207 1 52.81 171 SER B N 1
ATOM 2808 C CA . SER B 1 171 ? 2.707 27.516 8.516 1 52.81 171 SER B CA 1
ATOM 2809 C C . SER B 1 171 ? 4.062 28.219 8.406 1 52.81 171 SER B C 1
ATOM 2811 O O . SER B 1 171 ? 4.469 28.938 9.32 1 52.81 171 SER B O 1
ATOM 2813 N N . LYS B 1 172 ? 4.859 28.25 7.348 1 53.06 172 LYS B N 1
ATOM 2814 C CA . LYS B 1 172 ? 6.137 28.953 7.211 1 53.06 172 LYS B CA 1
ATOM 2815 C C . LYS B 1 172 ? 5.922 30.453 6.965 1 53.06 172 LYS B C 1
ATOM 2817 O O . LYS B 1 172 ? 6.824 31.25 7.191 1 53.06 172 LYS B O 1
ATOM 2822 N N . ARG B 1 173 ? 4.824 30.844 6.406 1 46.75 173 ARG B N 1
ATOM 2823 C CA . ARG B 1 173 ? 4.668 32.25 6.086 1 46.75 173 ARG B CA 1
ATOM 2824 C C . ARG B 1 173 ? 4.16 33.031 7.293 1 46.75 173 ARG B C 1
ATOM 2826 O O . ARG B 1 173 ? 4.199 34.281 7.305 1 46.75 173 ARG B O 1
ATOM 2833 N N . ASP B 1 174 ? 3.627 32.375 8.305 1 41.94 174 ASP B N 1
ATOM 2834 C CA . ASP B 1 174 ? 3.217 33.219 9.422 1 41.94 174 ASP B CA 1
ATOM 2835 C C . ASP B 1 174 ? 4.266 33.219 10.531 1 41.94 174 ASP B C 1
ATOM 2837 O O . ASP B 1 174 ? 4.852 32.156 10.836 1 41.94 174 ASP B O 1
#

InterPro domains:
  IPR016964 Sigma intracellular receptor 2 [PIRSF031032] (15-172)
  IPR033118 EXPERA domain [PF05241] (54-160)
  IPR033118 EXPERA domain [PS51751] (21-157)
  IPR051987 Sigma-2 receptor-like [PTHR31204] (19-164)

Secondary structure (DSSP, 8-state):
-HHHHHHHHHHHHHHHHHHHHHHHHHHHHHHHHHHIIIIITGGGS-TTT--HHHHHHHHHHHHHH--HHHHS--HHHHHHHHHIIIIIHHHHHHHHHHHHTT-TTHHHHHHHHHHHHHHHHHHHHHHHTT-SSS-HHHHHHHHHHHHHHHHHHHHHHHHHHHHHHHHHHHHHH-/-HHHHHHHHHHHHHHHHHHHHHHHHHHHHHHHHHHIIIIITGGGS-TTT--HHHHHHHHHHHHHH--HHHHS--HHHHHHHHHIIIIIHHHHHHHHHHHHTT-TTHHHHHHHHHHHHHHHHHHHHHHHTT-SSS-HHHHHHHHHHHHHHHHHHHHHHHHHHHHHHHHHHHHHH-

Radius of gyration: 23.07 Å; Cα contacts (8 Å, |Δi|>4): 261; chains: 2; bounding box: 58×73×64 Å

Sequence (348 aa):
MSLRSDAGQSKLAKTQRQNAADVLYIAFFAIHLVVMFAVDLVPLYPDSVRPAALDTLRDFYIDKYHDKFFSEPPQWFRAYILMEAFYHVPASILIIRGFLKEDAFVSVHLLVWAVQASLTTLTCLVDVWDWTDRTFEEKSSLTLLYGPYLAFSVLAGLDMFCRLRRTFGKSKRDMSLRSDAGQSKLAKTQRQNAADVLYIAFFAIHLVVMFAVDLVPLYPDSVRPAALDTLRDFYIDKYHDKFFSEPPQWFRAYILMEAFYHVPASILIIRGFLKEDAFVSVHLLVWAVQASLTTLTCLVDVWDWTDRTFEEKSSLTLLYGPYLAFSVLAGLDMFCRLRRTFGKSKRD

Solvent-accessible surface area (backbone atoms only — not comparable to full-atom values): 18595 Å² total; per-residue (Å²): 120,68,66,62,51,53,56,52,51,52,53,51,48,51,49,49,52,48,49,53,49,49,50,50,51,38,53,47,38,57,50,48,52,52,46,37,64,58,55,65,44,45,82,75,49,54,78,88,74,51,58,66,68,46,52,54,50,48,49,51,49,41,70,72,51,65,45,48,72,80,77,63,52,52,63,41,54,52,50,50,42,49,43,38,63,74,41,48,49,58,48,38,54,52,38,40,51,17,60,76,67,66,41,76,65,29,39,57,56,45,27,55,49,14,52,52,47,25,50,54,43,48,41,50,52,42,43,52,72,63,48,81,90,58,53,72,64,44,44,48,52,49,43,63,66,49,40,58,55,30,54,50,20,48,52,50,23,52,51,26,50,50,52,51,49,51,58,56,55,52,59,73,77,104,121,68,66,62,51,53,54,52,50,53,53,50,49,50,50,50,51,48,49,52,49,49,52,50,50,38,53,47,38,56,50,48,53,53,45,37,65,59,54,64,44,44,84,74,48,54,78,89,76,51,57,67,69,44,51,54,52,48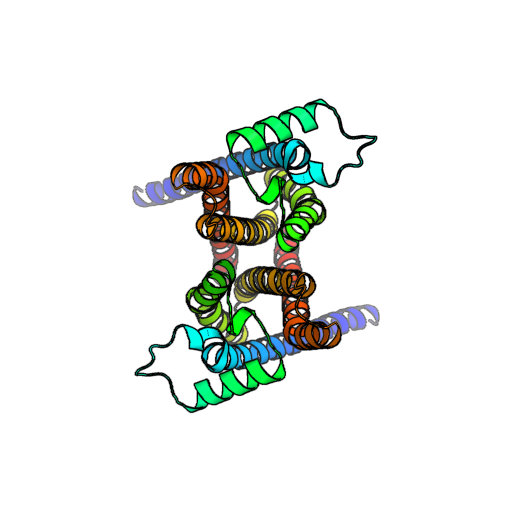,51,50,49,41,70,72,52,64,45,49,73,80,77,63,52,52,65,40,52,53,50,51,42,48,42,38,62,73,41,49,48,59,48,36,54,52,39,39,51,18,60,75,66,66,41,76,63,29,39,58,56,45,28,56,49,13,50,52,47,25,51,54,44,47,41,50,52,44,42,52,72,64,47,82,92,59,52,72,65,46,44,48,53,48,44,64,66,48,40,58,55,28,53,48,21,46,52,49,22,52,51,26,51,51,53,50,48,51,58,56,56,52,58,74,76,102

Foldseek 3Di:
DVVVVVVVVVVVVVVVVVLVVLVVLLVVLVVVLVCLVLALLQVVDDPVPRDPVSVVVNVVVCVVQVQCCSVPNDPVSVVVSVCCVPPVNVLSVVLNVCSVVVPLCSLVSLLVVLVSQLVVLVVSLVVLVVDPPDDPVSSVVVCVVSVVSNVVSVVSNVVSVVSVVVVVVVVVVD/DVVVVVVVVVVVVVVVVVLVVLVVLLVVLVVVLVCLVLALLQVVDDPVPRDPVSVVVNVVVCVVQVQCCSVPNDPVSVVVSVCCVPPVNVLSVVLNVCSVVVPLCSLVSLLVVLVSQLVVLVVSLVVLVVDPPDDPVSSVVVCVVSVVSNVVSVVSNVVSVVSVVVVVVVVVVD

Organism: Coccidioides immitis (strain RS) (NCBI:txid246410)

pLDDT: mean 92.52, std 11.24, range [41.94, 98.81]

Nearest PDB structures (foldseek):
  7m94-assembly1_A  TM=9.302E-01  e=1.719E-06  Bos taurus
  7mfi-assembly2_C  TM=9.138E-01  e=1.812E-06  Bos taurus
  7m96-assembly2_C  TM=9.228E-01  e=3.791E-06  Bos taurus
  7mfi-assembly1_A  TM=9.293E-01  e=5.483E-06  Bos taurus
  7m96-assembly1_A  TM=9.355E-01  e=8.813E-06  Bos taurus